Protein AF-C4RCQ4-F1 (afdb_monomer)

Mean predicted aligned error: 6.57 Å

Structure (mmCIF, N/CA/C/O backbone):
data_AF-C4RCQ4-F1
#
_entry.id   AF-C4RCQ4-F1
#
loop_
_atom_site.group_PDB
_atom_site.id
_atom_site.type_symbol
_atom_site.label_atom_id
_atom_site.label_alt_id
_atom_site.label_comp_id
_atom_site.label_asym_id
_atom_site.label_entity_id
_atom_site.label_seq_id
_atom_site.pdbx_PDB_ins_code
_atom_site.Cartn_x
_atom_site.Cartn_y
_atom_site.Cartn_z
_atom_site.occupancy
_atom_site.B_iso_or_equiv
_atom_site.auth_seq_id
_atom_site.auth_comp_id
_atom_site.auth_asym_id
_atom_site.auth_atom_id
_atom_site.pdbx_PDB_model_num
ATOM 1 N N . MET A 1 1 ? -8.577 2.589 -9.072 1.00 41.84 1 MET A N 1
ATOM 2 C CA . MET A 1 1 ? -8.206 3.592 -8.068 1.00 41.84 1 MET A CA 1
ATOM 3 C C . MET A 1 1 ? -7.013 4.312 -8.631 1.00 41.84 1 MET A C 1
ATOM 5 O O . MET A 1 1 ? -5.977 3.687 -8.810 1.00 41.84 1 MET A O 1
ATOM 9 N N . SER A 1 2 ? -7.242 5.539 -9.068 1.00 52.53 2 SER A N 1
ATOM 10 C CA . SER A 1 2 ? -6.209 6.490 -9.459 1.00 52.53 2 SER A CA 1
ATOM 11 C C . SER A 1 2 ? -5.831 7.317 -8.226 1.00 52.53 2 SER A C 1
ATOM 13 O O . SER A 1 2 ? -6.513 7.254 -7.205 1.00 52.53 2 SER A O 1
ATOM 15 N N . VAL A 1 3 ? -4.785 8.132 -8.325 1.00 60.50 3 VAL A N 1
ATOM 16 C CA . VAL A 1 3 ? -4.482 9.191 -7.342 1.00 60.50 3 VAL A CA 1
ATOM 17 C C . VAL A 1 3 ? -5.511 10.340 -7.349 1.00 60.50 3 VAL A C 1
ATOM 19 O O . VAL A 1 3 ? -5.335 11.315 -6.635 1.00 60.50 3 VAL A O 1
ATOM 22 N N . LEU A 1 4 ? -6.584 10.227 -8.145 1.00 72.50 4 LEU A N 1
ATOM 23 C CA . LEU A 1 4 ? -7.614 11.258 -8.349 1.00 72.50 4 LEU A CA 1
ATOM 24 C C . LEU A 1 4 ? -8.858 11.055 -7.467 1.00 72.50 4 LEU A C 1
ATOM 26 O O . LEU A 1 4 ? -9.821 11.806 -7.568 1.00 72.50 4 LEU A O 1
ATOM 30 N N . GLY A 1 5 ? -8.901 9.980 -6.679 1.00 82.56 5 GLY A N 1
ATOM 31 C CA . GLY A 1 5 ? -10.040 9.664 -5.824 1.00 82.56 5 GLY A CA 1
ATOM 32 C C . GLY A 1 5 ? -9.658 8.701 -4.710 1.00 82.56 5 GLY A C 1
ATOM 33 O O . GLY A 1 5 ? -8.770 7.859 -4.884 1.00 82.56 5 GLY A O 1
ATOM 34 N N . HIS A 1 6 ? -10.341 8.831 -3.576 1.00 91.06 6 HIS A N 1
ATOM 35 C CA . HIS A 1 6 ? -10.192 7.914 -2.451 1.00 91.06 6 HIS A CA 1
ATOM 36 C C . HIS A 1 6 ? -10.679 6.508 -2.797 1.00 91.06 6 HIS A C 1
ATOM 38 O O . HIS A 1 6 ? -11.423 6.282 -3.758 1.00 91.06 6 HIS A O 1
ATOM 44 N N . ALA A 1 7 ? -10.237 5.540 -2.005 1.00 91.19 7 ALA A N 1
ATOM 45 C CA . ALA A 1 7 ? -10.692 4.172 -2.140 1.00 91.19 7 ALA A CA 1
ATOM 46 C C . ALA A 1 7 ? -12.145 4.023 -1.669 1.00 91.19 7 ALA A C 1
ATOM 48 O O . ALA A 1 7 ? -12.419 4.162 -0.486 1.00 91.19 7 ALA A O 1
ATOM 49 N N . ASP A 1 8 ? -13.055 3.623 -2.560 1.00 93.62 8 ASP A N 1
ATOM 50 C CA . ASP A 1 8 ? -14.404 3.186 -2.154 1.00 93.62 8 ASP A CA 1
ATOM 51 C C . ASP A 1 8 ? -14.407 1.740 -1.621 1.00 93.62 8 ASP A C 1
ATOM 53 O O . ASP A 1 8 ? -15.296 1.320 -0.878 1.00 93.62 8 ASP A O 1
ATOM 57 N N . VAL A 1 9 ? -13.412 0.944 -2.034 1.00 95.69 9 VAL A N 1
ATOM 58 C CA . VAL A 1 9 ? -13.252 -0.468 -1.665 1.00 95.69 9 VAL A CA 1
ATOM 59 C C . VAL A 1 9 ? -11.778 -0.777 -1.429 1.00 95.69 9 VAL A C 1
ATOM 61 O O . VAL A 1 9 ? -10.934 -0.502 -2.285 1.00 95.69 9 VAL A O 1
ATOM 64 N N . PHE A 1 10 ? -11.472 -1.445 -0.320 1.00 97.06 10 PHE A N 1
ATOM 65 C CA . PHE A 1 10 ? -10.130 -1.926 -0.004 1.00 97.06 10 PHE A CA 1
ATOM 66 C C . PHE A 1 10 ? -10.174 -3.353 0.554 1.00 97.06 10 PHE A C 1
ATOM 68 O O . PHE A 1 10 ? -11.042 -3.689 1.353 1.00 97.06 10 PHE A O 1
ATOM 75 N N . ALA A 1 11 ? -9.269 -4.221 0.084 1.00 94.81 11 ALA A N 1
ATOM 76 C CA . ALA A 1 11 ? -9.217 -5.644 0.450 1.00 94.81 11 ALA A CA 1
ATOM 77 C C . ALA A 1 11 ? -10.579 -6.377 0.358 1.00 94.81 11 ALA A C 1
ATOM 79 O O . ALA A 1 11 ? -10.911 -7.221 1.186 1.00 94.81 11 ALA A O 1
ATOM 80 N N . GLY A 1 12 ? -11.384 -6.031 -0.657 1.00 95.25 12 GLY A N 1
ATOM 81 C CA . GLY A 1 12 ? -12.710 -6.619 -0.885 1.00 95.25 12 GLY A CA 1
ATOM 82 C C . GLY A 1 12 ? -13.821 -6.091 0.029 1.00 95.25 12 GLY A C 1
ATOM 83 O O . GLY A 1 12 ? -14.908 -6.662 0.033 1.00 95.25 12 GLY A O 1
ATOM 84 N N . ARG A 1 13 ? -13.568 -5.020 0.788 1.00 96.75 13 ARG A N 1
ATOM 85 C CA . ARG A 1 13 ? -14.501 -4.440 1.760 1.00 96.75 13 ARG A CA 1
ATOM 86 C C . ARG A 1 13 ? -14.852 -3.004 1.381 1.00 96.75 13 ARG A C 1
ATOM 88 O O . ARG A 1 13 ? -13.955 -2.290 0.926 1.00 96.75 13 ARG A O 1
ATOM 95 N N . PRO A 1 14 ? -16.106 -2.564 1.575 1.00 97.38 14 PRO A N 1
ATOM 96 C CA . PRO A 1 14 ? -16.451 -1.158 1.426 1.00 97.38 14 PRO A CA 1
ATOM 97 C C . PRO A 1 14 ? -15.671 -0.325 2.445 1.00 97.38 14 PRO A C 1
ATOM 99 O O . PRO A 1 14 ? -15.475 -0.743 3.593 1.00 97.38 14 PRO A O 1
ATOM 102 N N . VAL A 1 15 ? -15.211 0.840 2.004 1.00 97.81 15 VAL A N 1
ATOM 103 C CA . VAL A 1 15 ? -14.513 1.794 2.859 1.00 97.81 15 VAL A CA 1
ATOM 104 C C . VAL A 1 15 ? -15.534 2.646 3.611 1.00 97.81 15 VAL A C 1
ATOM 106 O O . VAL A 1 15 ? -16.499 3.132 3.024 1.00 97.81 15 VAL A O 1
ATOM 109 N N . VAL A 1 16 ? -15.343 2.796 4.923 1.00 97.62 16 VAL A N 1
ATOM 110 C CA . VAL A 1 16 ? -16.228 3.570 5.804 1.00 97.62 16 VAL A CA 1
ATOM 111 C C . VAL A 1 16 ? -15.413 4.577 6.597 1.00 97.62 16 VAL A C 1
ATOM 113 O O . VAL A 1 16 ? -14.467 4.212 7.294 1.00 97.62 16 VAL A O 1
ATOM 116 N N . GLU A 1 17 ? -15.812 5.841 6.516 1.00 97.06 17 GLU A N 1
ATOM 117 C CA . GLU A 1 17 ? -15.129 6.941 7.189 1.00 97.06 17 GLU A CA 1
ATOM 118 C C . GLU A 1 17 ? -15.304 6.904 8.707 1.00 97.06 17 GLU A C 1
ATOM 120 O O . GLU A 1 17 ? -16.412 6.771 9.237 1.00 97.06 17 GLU A O 1
ATOM 125 N N . VAL A 1 18 ? -14.195 7.103 9.417 1.00 96.50 18 VAL A N 1
ATOM 126 C CA . VAL A 1 18 ? -14.187 7.374 10.851 1.00 96.50 18 VAL A CA 1
ATOM 127 C C . VAL A 1 18 ? -14.540 8.852 11.054 1.00 96.50 18 VAL A C 1
ATOM 129 O O . VAL A 1 18 ? -13.772 9.729 10.641 1.00 96.50 18 VAL A O 1
ATOM 132 N N . PRO A 1 19 ? -15.667 9.178 11.712 1.00 93.44 19 PRO A N 1
ATOM 133 C CA . PRO A 1 19 ? -16.082 10.557 11.911 1.00 93.44 19 PRO A CA 1
ATOM 134 C C . PRO A 1 19 ? -15.097 11.326 12.803 1.00 93.44 19 PRO A C 1
ATOM 136 O O . PRO A 1 19 ? -14.433 10.775 13.687 1.00 93.44 19 PRO A O 1
ATOM 139 N N . ALA A 1 20 ? -15.012 12.641 12.588 1.00 88.31 20 ALA A N 1
ATOM 140 C CA . ALA A 1 20 ? -14.164 13.525 13.392 1.00 88.31 20 ALA A CA 1
ATOM 141 C C . ALA A 1 20 ? -14.598 13.578 14.870 1.00 88.31 20 ALA A C 1
ATOM 143 O O . ALA A 1 20 ? -13.766 13.780 15.758 1.00 88.31 20 ALA A O 1
ATOM 144 N N . SER A 1 21 ? -15.885 13.363 15.148 1.00 87.12 21 SER A N 1
ATOM 145 C CA . SER A 1 21 ? -16.459 13.275 16.490 1.00 87.12 21 SER A CA 1
ATOM 146 C C . SER A 1 21 ? -17.726 12.413 16.485 1.00 87.12 21 SER A C 1
ATOM 148 O O . SER A 1 21 ? -18.338 12.196 15.441 1.00 87.12 21 SER A O 1
ATOM 150 N N . GLY A 1 22 ? -18.126 11.928 17.662 1.00 88.75 22 GLY A N 1
ATOM 151 C CA . GLY A 1 22 ? -19.316 11.087 17.817 1.00 88.75 22 GLY A CA 1
ATOM 152 C C . GLY A 1 22 ? -19.051 9.585 17.642 1.00 88.75 22 GLY A C 1
ATOM 153 O O . GLY A 1 22 ? -17.894 9.167 17.543 1.00 88.75 22 GLY A O 1
ATOM 154 N N . PRO A 1 23 ? -20.114 8.761 17.686 1.00 90.31 23 PRO A N 1
ATOM 155 C CA . PRO A 1 23 ? -20.002 7.314 17.548 1.00 90.31 23 PRO A CA 1
ATOM 156 C C . PRO A 1 23 ? -19.643 6.918 16.114 1.00 90.31 23 PRO A C 1
ATOM 158 O O . PRO A 1 23 ? -19.949 7.637 15.162 1.00 90.31 23 PRO A O 1
ATOM 161 N N . LEU A 1 24 ? -19.039 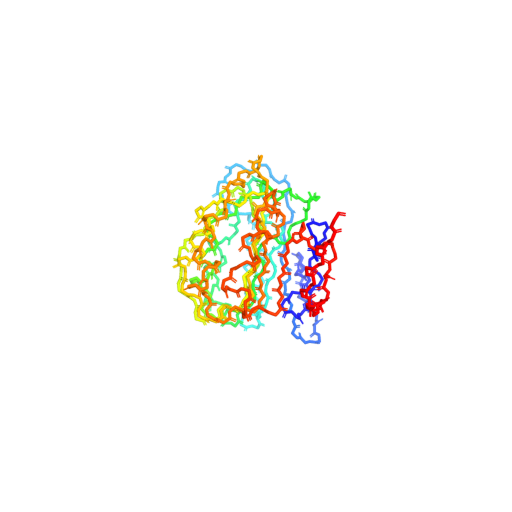5.740 15.959 1.00 92.50 24 LEU A N 1
ATOM 162 C CA . LEU A 1 24 ? -18.807 5.170 14.638 1.00 92.50 24 LEU A CA 1
ATOM 163 C C . LEU A 1 24 ? -20.133 4.833 13.936 1.00 92.50 24 LEU A C 1
ATOM 165 O O . LEU A 1 24 ? -21.097 4.443 14.605 1.00 92.50 24 LEU A O 1
ATOM 169 N N . PRO A 1 25 ? -20.183 4.941 12.596 1.00 93.19 25 PRO A N 1
ATOM 170 C CA . PRO A 1 25 ? -21.299 4.447 11.804 1.00 93.19 25 PRO A CA 1
ATOM 171 C C . PRO A 1 25 ? -21.610 2.980 12.112 1.00 93.19 25 PRO A C 1
ATOM 173 O O . PRO A 1 25 ? -20.709 2.161 12.292 1.00 93.19 25 PRO A O 1
ATOM 176 N N . THR A 1 26 ? -22.896 2.633 12.143 1.00 91.50 26 THR A N 1
ATOM 177 C CA . THR A 1 26 ? -23.313 1.225 12.154 1.00 91.50 26 THR A CA 1
ATOM 178 C C . THR A 1 26 ? -23.062 0.629 10.773 1.00 91.50 26 THR A C 1
ATOM 180 O O . THR A 1 26 ? -23.404 1.252 9.769 1.00 91.50 26 THR A O 1
ATOM 183 N N . VAL A 1 27 ? -22.456 -0.557 10.724 1.00 93.50 27 VAL A N 1
ATOM 184 C CA . VAL A 1 27 ? -22.079 -1.233 9.478 1.00 93.50 27 VAL A CA 1
ATOM 185 C C . VAL A 1 27 ? -22.646 -2.650 9.443 1.00 93.50 27 VAL A C 1
ATOM 187 O O . VAL A 1 27 ? -22.545 -3.391 10.419 1.00 93.50 27 VAL A O 1
ATOM 190 N N . ASP A 1 28 ? -23.213 -3.035 8.302 1.00 86.88 28 ASP A N 1
ATOM 191 C CA . ASP A 1 28 ? -23.794 -4.362 8.077 1.00 86.88 28 ASP A CA 1
ATOM 192 C C . ASP A 1 28 ? -22.758 -5.298 7.429 1.00 86.88 28 ASP A C 1
ATOM 194 O O . ASP A 1 28 ? -22.908 -5.737 6.289 1.00 86.88 28 ASP A O 1
ATOM 198 N N . GLY A 1 29 ? -21.659 -5.573 8.140 1.00 92.31 29 GLY A N 1
ATOM 199 C CA . GLY A 1 29 ? -20.639 -6.537 7.710 1.00 92.31 29 GLY A CA 1
ATOM 200 C C . GLY A 1 29 ? -19.192 -6.039 7.791 1.00 92.31 29 GLY A C 1
ATOM 201 O O . GLY A 1 29 ? -18.916 -5.012 8.413 1.00 92.31 29 GLY A O 1
ATOM 202 N N . PRO A 1 30 ? -18.242 -6.788 7.196 1.00 95.00 30 PRO A N 1
ATOM 203 C CA . PRO A 1 30 ? -16.831 -6.432 7.220 1.00 95.00 30 PRO A CA 1
ATOM 204 C C . PRO A 1 30 ? -16.571 -5.175 6.385 1.00 95.00 30 PRO A C 1
ATOM 206 O O . PRO A 1 30 ? -16.846 -5.143 5.187 1.00 95.00 30 PRO A O 1
ATOM 209 N N . VAL A 1 31 ? -15.972 -4.168 7.015 1.00 97.75 31 VAL A N 1
ATOM 210 C CA . VAL A 1 31 ? -15.607 -2.893 6.382 1.00 97.75 31 VAL A CA 1
ATOM 211 C C . VAL A 1 31 ? -14.105 -2.649 6.462 1.00 97.75 31 VAL A C 1
ATOM 213 O O . VAL A 1 31 ? -13.401 -3.293 7.245 1.00 97.75 31 VAL A O 1
ATOM 216 N N . ALA A 1 32 ? -13.619 -1.726 5.637 1.00 98.25 32 ALA A N 1
ATOM 217 C CA . ALA A 1 32 ? -12.316 -1.104 5.806 1.00 98.25 32 ALA A CA 1
ATOM 218 C C . ALA A 1 32 ? -12.521 0.291 6.405 1.00 98.25 32 ALA A C 1
ATOM 220 O O . ALA A 1 32 ? -13.116 1.161 5.775 1.00 98.25 32 ALA A O 1
ATOM 221 N N . TRP A 1 33 ? -12.060 0.502 7.634 1.00 98.25 33 TRP A N 1
ATOM 222 C CA . TRP A 1 33 ? -12.197 1.801 8.289 1.00 98.25 33 TRP A CA 1
ATOM 223 C C . TRP A 1 33 ? -11.203 2.783 7.684 1.00 98.25 33 TRP A C 1
ATOM 225 O O . TRP A 1 33 ? -10.006 2.505 7.699 1.00 98.25 33 TRP A O 1
ATOM 235 N N . ARG A 1 34 ? -11.672 3.917 7.160 1.00 97.94 34 ARG A N 1
ATOM 236 C CA . ARG A 1 34 ? -10.807 5.008 6.711 1.00 97.94 34 ARG A CA 1
ATOM 237 C C . ARG A 1 34 ? -10.688 6.063 7.792 1.00 97.94 34 ARG A C 1
ATOM 239 O O . ARG A 1 34 ? -11.685 6.561 8.305 1.00 97.94 34 ARG A O 1
ATOM 246 N N . ILE A 1 35 ? -9.453 6.382 8.150 1.00 97.19 35 ILE A N 1
ATOM 247 C CA . ILE A 1 35 ? -9.133 7.458 9.072 1.00 97.19 35 ILE A CA 1
ATOM 248 C C . ILE A 1 35 ? -8.247 8.486 8.390 1.00 97.19 35 ILE A C 1
ATOM 250 O O . ILE A 1 35 ? -7.179 8.178 7.870 1.00 97.19 35 ILE A O 1
ATOM 254 N N . ASP A 1 36 ? -8.693 9.727 8.444 1.00 95.19 36 ASP A N 1
ATOM 255 C CA . ASP A 1 36 ? -7.981 10.892 7.959 1.00 95.19 36 ASP A CA 1
ATOM 256 C C . ASP A 1 36 ? -8.091 12.054 8.950 1.00 95.19 36 ASP A C 1
ATOM 258 O O . ASP A 1 36 ? -8.956 12.102 9.828 1.00 95.19 36 ASP A O 1
ATOM 262 N N . TYR A 1 37 ? -7.192 13.008 8.814 1.00 93.75 37 TYR A N 1
ATOM 263 C CA . TYR A 1 37 ? -7.239 14.288 9.488 1.00 93.75 37 TYR A CA 1
ATOM 264 C C . TYR A 1 37 ? -6.546 15.310 8.582 1.00 93.75 37 TYR A C 1
ATOM 266 O O . TYR A 1 37 ? -5.348 15.546 8.740 1.00 93.75 37 TYR A O 1
ATOM 274 N N . PRO A 1 38 ? -7.238 15.860 7.572 1.00 88.06 38 PRO A N 1
ATOM 275 C CA . PRO A 1 38 ? -6.665 16.904 6.736 1.00 88.06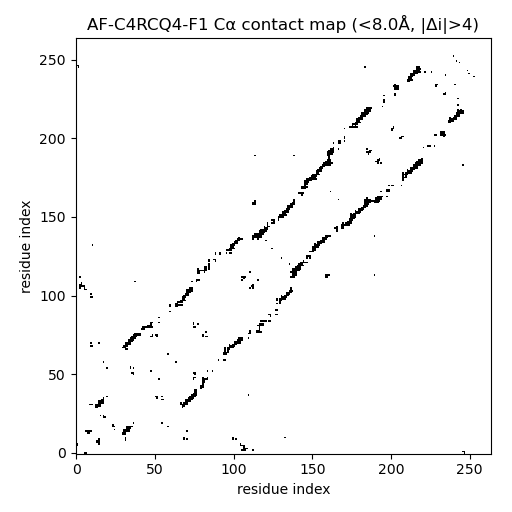 38 PRO A CA 1
ATOM 276 C C . PRO A 1 38 ? -6.481 18.173 7.575 1.00 88.06 38 PRO A C 1
ATOM 278 O O . PRO A 1 38 ? -7.429 18.683 8.170 1.00 88.06 38 PRO A O 1
ATOM 281 N N . ASP A 1 39 ? -5.250 18.673 7.633 1.00 83.69 39 ASP A N 1
ATOM 282 C CA . ASP A 1 39 ? -4.903 19.904 8.341 1.00 83.69 39 ASP A CA 1
ATOM 283 C C . ASP A 1 39 ? -3.799 20.629 7.574 1.00 83.69 39 ASP A C 1
ATOM 285 O O . ASP A 1 39 ? -2.778 20.028 7.233 1.00 83.69 39 ASP A O 1
ATOM 289 N N . TRP A 1 40 ? -4.011 21.915 7.299 1.00 70.50 40 TRP A N 1
ATOM 290 C CA . TRP A 1 40 ? -3.044 22.780 6.623 1.00 70.50 40 TRP A CA 1
ATOM 291 C C . TRP A 1 40 ? -2.224 23.561 7.650 1.00 70.50 40 TRP A C 1
ATOM 293 O O . TRP A 1 40 ? -2.060 24.781 7.568 1.00 70.50 40 TRP A O 1
ATOM 303 N N . ASP A 1 41 ? -1.731 22.858 8.663 1.00 67.38 41 ASP A N 1
ATOM 304 C CA . ASP A 1 41 ? -0.713 23.421 9.526 1.00 67.38 41 ASP A CA 1
ATOM 305 C C . ASP A 1 41 ? 0.634 23.424 8.783 1.00 67.38 41 ASP A C 1
ATOM 307 O O . ASP A 1 41 ? 0.977 22.510 8.030 1.00 67.38 41 ASP A O 1
ATOM 311 N N . ASN A 1 42 ? 1.394 24.502 8.949 1.00 65.56 42 ASN A N 1
ATOM 312 C CA . ASN A 1 42 ? 2.743 24.640 8.410 1.00 65.56 42 ASN A CA 1
ATOM 313 C C . ASN A 1 42 ? 3.794 24.259 9.460 1.00 65.56 42 ASN A C 1
ATOM 315 O O . ASN A 1 42 ? 4.873 24.860 9.501 1.00 65.56 42 ASN A O 1
ATOM 319 N N . ARG A 1 43 ? 3.471 23.315 10.358 1.00 66.06 43 ARG A N 1
ATOM 320 C CA . ARG A 1 43 ? 4.398 22.931 11.419 1.00 66.06 43 ARG A CA 1
ATOM 321 C C . ARG A 1 43 ? 5.628 22.280 10.799 1.00 66.06 43 ARG A C 1
ATOM 323 O O . ARG A 1 43 ? 5.543 21.435 9.916 1.00 66.06 43 ARG A O 1
ATOM 330 N N . THR A 1 44 ? 6.790 22.691 11.290 1.00 60.03 44 THR A N 1
ATOM 331 C CA . THR A 1 44 ? 8.097 22.158 10.882 1.00 60.03 44 THR A CA 1
ATOM 332 C C . THR A 1 44 ? 8.633 21.131 11.877 1.00 60.03 44 THR A C 1
ATOM 334 O O . THR A 1 44 ? 9.791 20.731 11.788 1.00 60.03 44 THR A O 1
ATOM 337 N N . GLU A 1 45 ? 7.829 20.743 12.869 1.00 69.69 45 GLU A N 1
ATOM 338 C CA . GLU A 1 45 ? 8.173 19.669 13.795 1.00 69.69 45 GLU A CA 1
ATOM 339 C C . GLU A 1 45 ? 8.166 18.340 13.035 1.00 69.69 45 GLU A C 1
ATOM 341 O O . GLU A 1 45 ? 7.191 18.004 12.367 1.00 69.69 45 GLU A O 1
ATOM 346 N N . GLU A 1 46 ? 9.237 17.553 13.149 1.00 70.19 46 GLU A N 1
ATOM 347 C CA . GLU A 1 46 ? 9.281 16.187 12.613 1.00 70.19 46 GLU A CA 1
ATOM 348 C C . GLU A 1 46 ? 8.476 15.227 13.504 1.00 70.19 46 GLU A C 1
ATOM 350 O O . GLU A 1 46 ? 8.998 14.258 14.052 1.00 70.19 46 GLU A O 1
ATOM 355 N N . ALA A 1 47 ? 7.193 15.530 13.692 1.00 74.94 47 ALA A N 1
ATOM 356 C CA . ALA A 1 47 ? 6.280 14.791 14.546 1.00 74.94 47 ALA A CA 1
ATOM 357 C C . ALA A 1 47 ? 4.960 14.503 13.813 1.00 74.94 47 ALA A C 1
ATOM 359 O O . ALA A 1 47 ? 4.503 15.333 13.027 1.00 74.94 47 ALA A O 1
ATOM 360 N N . PRO A 1 48 ? 4.309 13.355 14.080 1.00 75.50 48 PRO A N 1
ATOM 361 C CA . PRO A 1 48 ? 2.977 13.075 13.548 1.00 75.50 48 PRO A CA 1
ATOM 362 C C . PRO A 1 48 ? 1.961 14.154 13.949 1.00 75.50 48 PRO A C 1
ATOM 364 O O . PRO A 1 48 ? 2.041 14.697 15.056 1.00 75.50 48 PRO A O 1
ATOM 367 N N . SER A 1 49 ? 0.973 14.415 13.088 1.00 86.00 49 SER A N 1
ATOM 368 C CA . SER A 1 49 ? -0.124 15.347 13.382 1.00 86.00 49 SER A CA 1
ATOM 369 C C . SER A 1 49 ? -0.840 14.986 14.699 1.00 86.00 49 SER A C 1
ATOM 371 O O . SER A 1 49 ? -1.308 13.854 14.830 1.00 86.00 49 SER A O 1
ATOM 373 N N . PRO A 1 50 ? -0.962 15.910 15.679 1.00 88.38 50 PRO A N 1
ATOM 374 C CA . PRO A 1 50 ? -1.693 15.686 16.922 1.00 88.38 50 PRO A CA 1
ATOM 375 C C . PRO A 1 50 ? -3.169 15.395 16.675 1.00 88.38 50 PRO A C 1
ATOM 377 O O . PRO A 1 50 ? -3.727 14.507 17.305 1.00 88.38 50 PRO A O 1
ATOM 380 N N . GLY A 1 51 ? -3.786 16.081 15.708 1.00 90.31 51 GLY A N 1
ATOM 381 C CA . GLY A 1 51 ? -5.185 15.844 15.356 1.00 90.31 51 GLY A CA 1
ATOM 382 C C . GLY A 1 51 ? -5.407 14.445 14.785 1.00 90.31 51 GLY A C 1
ATOM 383 O O . GLY A 1 51 ? -6.329 13.741 15.204 1.00 90.31 51 GLY A O 1
ATOM 384 N N . PHE A 1 52 ? -4.510 13.997 13.896 1.00 93.50 52 PHE A N 1
ATOM 385 C CA . PHE A 1 52 ? -4.515 12.608 13.438 1.00 93.50 52 PHE A CA 1
ATOM 386 C C . PHE A 1 52 ? -4.296 11.647 14.609 1.00 93.50 52 PHE A C 1
ATOM 388 O O . PHE A 1 52 ? -5.029 10.665 14.743 1.00 93.50 52 PHE A O 1
ATOM 395 N N . ARG A 1 53 ? -3.319 11.951 15.475 1.00 93.00 53 ARG A N 1
ATOM 396 C CA . ARG A 1 53 ? -2.957 11.108 16.613 1.00 93.00 53 ARG A CA 1
ATOM 397 C C . ARG A 1 53 ? -4.153 10.863 17.524 1.00 93.00 53 ARG A C 1
ATOM 399 O O . ARG A 1 53 ? -4.499 9.708 17.751 1.00 93.00 53 ARG A O 1
ATOM 406 N N . ASP A 1 54 ? -4.804 11.930 17.966 1.00 93.75 54 ASP A N 1
ATOM 407 C CA . ASP A 1 54 ? -5.933 11.869 18.892 1.00 93.75 54 ASP A CA 1
ATOM 408 C C . ASP A 1 54 ? -7.138 11.149 18.268 1.00 93.75 54 ASP A C 1
ATOM 410 O O . ASP A 1 54 ? -7.806 10.344 18.925 1.00 93.75 54 ASP A O 1
ATOM 414 N N . LYS A 1 55 ? -7.414 11.395 16.976 1.00 95.38 55 LYS A N 1
ATOM 415 C CA . LYS A 1 55 ? -8.490 10.703 16.248 1.00 95.38 55 LYS A CA 1
ATOM 416 C C . LYS A 1 55 ? -8.205 9.202 16.146 1.00 95.38 55 LYS A C 1
ATOM 418 O O . LYS A 1 55 ? -9.123 8.405 16.350 1.00 95.38 55 LYS A O 1
ATOM 423 N N . PHE A 1 56 ? -6.961 8.822 15.851 1.00 96.44 56 PHE A N 1
ATOM 424 C CA . PHE A 1 56 ? -6.547 7.427 15.721 1.00 96.44 56 PHE A CA 1
ATOM 425 C C . PHE A 1 56 ? -6.584 6.692 17.055 1.00 96.44 56 PHE A C 1
ATOM 427 O O . PHE A 1 56 ? -7.178 5.618 17.130 1.00 96.44 56 PHE A O 1
ATOM 434 N N . ASP A 1 57 ? -6.045 7.284 18.118 1.00 95.44 57 ASP A N 1
ATOM 435 C CA . ASP A 1 57 ? -6.035 6.652 19.437 1.00 95.44 57 ASP A CA 1
ATOM 436 C C . ASP A 1 57 ? -7.466 6.414 19.933 1.00 95.44 57 ASP A C 1
ATOM 438 O O . ASP A 1 57 ? -7.803 5.301 20.332 1.00 95.44 57 ASP A O 1
ATOM 442 N N . ARG A 1 58 ? -8.363 7.394 19.769 1.00 95.25 58 ARG A N 1
ATOM 443 C CA . ARG A 1 58 ? -9.788 7.227 20.094 1.00 95.25 58 ARG A CA 1
ATOM 444 C C . ARG A 1 58 ? -10.460 6.120 19.275 1.00 95.25 58 ARG A C 1
ATOM 446 O O . ARG A 1 58 ? -11.310 5.399 19.795 1.00 95.25 58 ARG A O 1
ATOM 453 N N . PHE A 1 59 ? -10.122 5.996 17.993 1.00 96.56 59 PHE A N 1
ATOM 454 C CA . PHE A 1 59 ? -10.653 4.938 17.131 1.00 96.56 59 PHE A CA 1
ATOM 455 C C . PHE A 1 59 ? -10.190 3.548 17.593 1.00 96.56 59 PHE A C 1
ATOM 457 O O . PHE A 1 59 ? -11.015 2.640 17.748 1.00 96.56 59 PHE A O 1
ATOM 464 N N . VAL A 1 60 ? -8.893 3.396 17.873 1.00 96.56 60 VAL A N 1
ATOM 465 C CA . VAL A 1 60 ? -8.309 2.146 18.375 1.00 96.56 60 VAL A CA 1
ATOM 466 C C . VAL A 1 60 ? -8.869 1.798 19.757 1.00 96.56 60 VAL A C 1
ATOM 468 O O . VAL A 1 60 ? -9.207 0.639 19.992 1.00 96.56 60 VAL A O 1
ATOM 471 N N . ASP A 1 61 ? -9.042 2.781 20.647 1.00 94.62 61 ASP A N 1
ATOM 472 C CA . ASP A 1 61 ? -9.691 2.618 21.956 1.00 94.62 61 ASP A CA 1
ATOM 473 C C . ASP A 1 6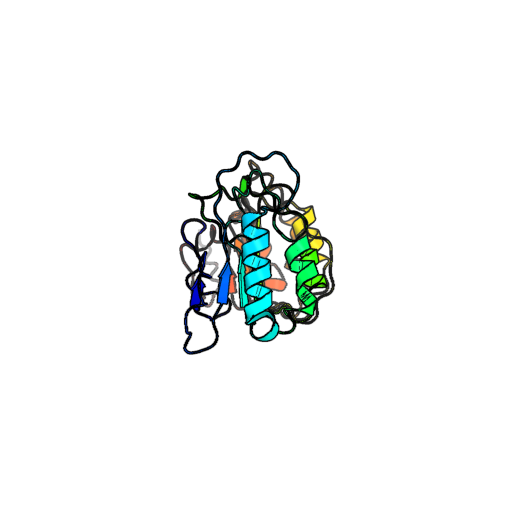1 ? -11.112 2.062 21.836 1.00 94.62 61 ASP A C 1
ATOM 475 O O . ASP A 1 61 ? -11.504 1.199 22.620 1.00 94.62 61 ASP A O 1
ATOM 479 N N . ALA A 1 62 ? -11.874 2.536 20.851 1.00 92.38 62 ALA A N 1
ATOM 480 C CA . ALA A 1 62 ? -13.265 2.150 20.678 1.00 92.38 62 ALA A CA 1
ATOM 481 C C . ALA A 1 62 ? -13.451 0.784 19.999 1.00 92.38 62 ALA A C 1
ATOM 483 O O . ALA A 1 62 ? -14.456 0.121 20.252 1.00 92.38 62 ALA A O 1
ATOM 484 N N . THR A 1 63 ? -12.538 0.374 19.108 1.00 91.12 63 THR A N 1
ATOM 485 C CA . THR A 1 63 ? -12.805 -0.748 18.183 1.00 91.12 63 THR A CA 1
ATOM 486 C C . THR A 1 63 ? -11.680 -1.736 17.959 1.00 91.12 63 THR A C 1
ATOM 488 O O . THR A 1 63 ? -11.924 -2.729 17.275 1.00 91.12 63 THR A O 1
ATOM 491 N N . GLY A 1 64 ? -10.484 -1.506 18.503 1.00 86.75 64 GLY A N 1
ATOM 492 C CA . GLY A 1 64 ? -9.242 -2.115 18.021 1.00 86.75 64 GLY A CA 1
ATOM 493 C C . GLY A 1 64 ? -9.310 -3.615 17.687 1.00 86.75 64 GLY A C 1
ATOM 494 O O . GLY A 1 64 ? -8.932 -4.023 16.591 1.00 86.75 64 GLY A O 1
ATOM 495 N N . GLU A 1 65 ? -9.883 -4.443 18.562 1.00 92.38 65 GLU A N 1
ATOM 496 C CA . GLU A 1 65 ? -9.978 -5.897 18.342 1.00 92.38 65 GLU A CA 1
ATOM 497 C C . GLU A 1 65 ? -10.872 -6.307 17.157 1.00 92.38 65 GLU A C 1
ATOM 499 O O . GLU A 1 65 ? -10.665 -7.369 16.573 1.00 92.38 65 GLU A O 1
ATOM 504 N N . SER A 1 66 ? -11.846 -5.478 16.781 1.00 93.88 66 SER A N 1
ATOM 505 C CA . SER A 1 66 ? -12.764 -5.718 15.655 1.00 93.88 66 SER A CA 1
ATOM 506 C C . SER A 1 66 ? -12.232 -5.224 14.306 1.00 93.88 66 SER A C 1
ATOM 508 O O . SER A 1 66 ? -12.822 -5.511 13.264 1.00 93.88 66 SER A O 1
ATOM 510 N N . VAL A 1 67 ? -11.129 -4.469 14.303 1.00 97.25 67 VAL A N 1
ATOM 511 C CA . VAL A 1 67 ? -10.582 -3.873 13.082 1.00 97.25 67 VAL A CA 1
ATOM 512 C C . VAL A 1 67 ? -9.778 -4.915 12.313 1.00 97.25 67 VAL A C 1
ATOM 514 O O . VAL A 1 67 ? -8.711 -5.353 12.738 1.00 97.25 67 VAL A O 1
ATOM 517 N N . GLU A 1 68 ? -10.282 -5.272 11.136 1.00 98.06 68 GLU A N 1
ATOM 518 C CA . GLU A 1 68 ? -9.622 -6.209 10.223 1.00 98.06 68 GLU A CA 1
ATOM 519 C C . GLU A 1 68 ? -8.979 -5.517 9.013 1.00 98.06 68 GLU A C 1
ATOM 521 O O . GLU A 1 68 ? -8.011 -6.036 8.453 1.00 98.06 68 GLU A O 1
ATOM 526 N N . ALA A 1 69 ? -9.483 -4.345 8.617 1.00 98.56 69 ALA A N 1
ATOM 527 C CA . ALA A 1 69 ? -8.955 -3.554 7.513 1.00 98.56 69 ALA A CA 1
ATOM 528 C C . ALA A 1 69 ? -8.956 -2.059 7.855 1.00 98.56 69 ALA A C 1
ATOM 530 O O . ALA A 1 69 ? -9.960 -1.528 8.336 1.00 98.56 69 ALA A O 1
ATOM 531 N N . LEU A 1 70 ? -7.834 -1.393 7.584 1.00 98.62 70 LEU A N 1
ATOM 532 C CA . LEU A 1 70 ? -7.605 0.018 7.883 1.00 98.62 70 LEU A CA 1
ATOM 533 C C . LEU A 1 70 ? -7.078 0.743 6.640 1.00 98.62 70 LEU A C 1
ATOM 535 O O . LEU A 1 70 ? -6.155 0.273 5.977 1.00 98.62 70 LEU A O 1
ATOM 539 N N . VAL A 1 71 ? -7.649 1.906 6.356 1.00 98.69 71 VAL A N 1
ATOM 540 C CA . VAL A 1 71 ? -7.189 2.860 5.349 1.00 98.69 71 VAL A CA 1
ATOM 541 C C . VAL A 1 71 ? -6.794 4.141 6.075 1.00 98.69 71 VAL A C 1
ATOM 543 O O . VAL A 1 71 ? -7.560 4.685 6.862 1.00 98.69 71 VAL A O 1
ATOM 546 N N . VAL A 1 72 ? -5.586 4.622 5.833 1.00 98.31 72 VAL A N 1
ATOM 547 C CA . VAL A 1 72 ? -5.057 5.858 6.401 1.00 98.31 72 VAL A CA 1
ATOM 548 C C . VAL A 1 72 ? -5.012 6.891 5.283 1.00 98.31 72 VAL A C 1
ATOM 550 O O . VAL A 1 72 ? -4.213 6.757 4.355 1.00 98.31 72 VAL A O 1
ATOM 553 N N . GLY A 1 73 ? -5.898 7.883 5.366 1.00 96.62 73 GLY A N 1
ATOM 554 C CA . GLY A 1 73 ? -5.931 9.053 4.489 1.00 96.62 73 GLY A CA 1
ATOM 555 C C . GLY A 1 73 ? -4.938 10.122 4.947 1.00 96.62 73 GLY A C 1
ATOM 556 O O . GLY A 1 73 ? -3.868 9.798 5.460 1.00 96.62 73 GLY A O 1
ATOM 557 N N . ALA A 1 74 ? -5.285 11.400 4.780 1.00 94.31 74 ALA A N 1
ATOM 558 C CA . ALA A 1 74 ? -4.420 12.513 5.174 1.00 94.31 74 ALA A CA 1
ATOM 559 C C . ALA A 1 74 ? -4.059 12.479 6.675 1.00 94.31 74 ALA A C 1
ATOM 561 O O . ALA A 1 74 ? -4.915 12.229 7.520 1.00 94.31 74 ALA A O 1
ATOM 562 N N . TRP A 1 75 ? -2.803 12.769 7.023 1.00 93.06 75 TRP A N 1
ATOM 563 C CA . TRP A 1 75 ? -2.299 12.865 8.409 1.00 93.06 75 TRP A CA 1
ATOM 564 C C . TRP A 1 75 ? -1.806 14.286 8.718 1.00 93.06 75 TRP A C 1
ATOM 566 O O . TRP A 1 75 ? -0.695 14.505 9.201 1.00 93.06 75 TRP A O 1
ATOM 576 N N . GLY A 1 76 ? -2.640 15.270 8.403 1.00 91.19 76 GLY A N 1
ATOM 577 C CA . GLY A 1 76 ? -2.239 16.646 8.136 1.00 91.19 76 GLY A CA 1
ATOM 578 C C . GLY A 1 76 ? -1.795 16.803 6.682 1.00 91.19 76 GLY A C 1
ATOM 579 O O . GLY A 1 76 ? -2.044 15.934 5.841 1.00 91.19 76 GLY A O 1
ATOM 580 N N . TYR A 1 77 ? -1.104 17.897 6.379 1.00 90.88 77 TYR A N 1
ATOM 581 C CA . TYR A 1 77 ? -0.473 18.063 5.078 1.00 90.88 77 TYR A CA 1
ATOM 582 C C . TYR A 1 77 ? 0.779 17.179 4.998 1.00 90.88 77 TYR A C 1
ATOM 584 O O . TYR A 1 77 ? 1.794 17.450 5.650 1.00 90.88 77 TYR A O 1
ATOM 592 N N . ALA A 1 78 ? 0.692 16.093 4.223 1.00 91.38 78 ALA A N 1
ATOM 593 C CA . ALA A 1 78 ? 1.696 15.026 4.162 1.00 91.38 78 ALA A CA 1
ATOM 594 C C . ALA A 1 78 ? 3.063 15.470 3.611 1.00 91.38 78 ALA A C 1
ATOM 596 O O . ALA A 1 78 ? 4.050 14.754 3.779 1.00 91.38 78 ALA A O 1
ATOM 597 N N . ALA A 1 79 ? 3.138 16.652 2.992 1.00 90.00 79 ALA A N 1
ATOM 598 C CA . ALA A 1 79 ? 4.404 17.266 2.602 1.00 90.00 79 ALA A CA 1
ATOM 599 C C . ALA A 1 79 ? 5.195 17.812 3.799 1.00 90.00 79 ALA A C 1
ATOM 601 O O . ALA A 1 79 ? 6.419 17.891 3.752 1.00 90.00 79 ALA A O 1
ATOM 602 N N . PHE A 1 80 ? 4.520 18.181 4.890 1.00 87.94 80 PHE A N 1
ATOM 603 C CA . PHE A 1 80 ? 5.169 18.733 6.083 1.00 87.94 80 PHE A CA 1
ATOM 604 C C . PHE A 1 80 ? 5.186 17.740 7.239 1.00 87.94 80 PHE A C 1
ATOM 606 O O . PHE A 1 80 ? 6.186 17.662 7.952 1.00 87.94 80 PHE A O 1
ATOM 613 N N . ASN A 1 81 ? 4.146 16.918 7.370 1.00 88.12 81 ASN A N 1
ATOM 614 C CA . ASN A 1 81 ? 4.009 15.962 8.461 1.00 88.12 81 ASN A CA 1
ATOM 615 C C . ASN A 1 81 ? 4.480 14.557 8.030 1.00 88.12 81 ASN A C 1
ATOM 617 O O . ASN A 1 81 ? 4.018 14.054 6.999 1.00 88.12 81 ASN A O 1
ATOM 621 N N . PRO A 1 82 ? 5.357 13.886 8.803 1.00 90.94 82 PRO A N 1
ATOM 622 C CA . PRO A 1 82 ? 5.739 12.506 8.525 1.00 90.94 82 PRO A CA 1
ATOM 623 C C . PRO A 1 82 ? 4.546 11.559 8.707 1.00 90.94 82 PRO A C 1
ATOM 625 O O . PRO A 1 82 ? 3.701 11.772 9.582 1.00 90.94 82 PRO A O 1
ATOM 628 N N . ALA A 1 83 ? 4.499 10.485 7.917 1.00 94.75 83 ALA A N 1
ATOM 629 C CA . ALA A 1 83 ? 3.460 9.472 8.059 1.00 94.75 83 ALA A CA 1
ATOM 630 C C . ALA A 1 83 ? 3.459 8.837 9.466 1.00 94.75 83 ALA A C 1
ATOM 632 O O . ALA A 1 83 ? 4.519 8.643 10.072 1.00 94.75 83 ALA A O 1
ATOM 633 N N . PRO A 1 84 ? 2.283 8.440 9.985 1.00 95.81 84 PRO A N 1
ATOM 634 C CA . PRO A 1 84 ? 2.107 7.965 11.358 1.00 95.81 84 PRO A CA 1
ATOM 635 C C . PRO A 1 84 ? 2.591 6.514 11.576 1.00 95.81 84 PRO A C 1
ATOM 637 O O . PRO A 1 84 ? 1.972 5.758 12.319 1.00 95.81 84 PRO A O 1
ATOM 640 N N . ILE A 1 85 ? 3.700 6.095 10.952 1.00 97.12 85 ILE A N 1
ATOM 641 C CA . ILE A 1 85 ? 4.212 4.712 11.017 1.00 97.12 85 ILE A CA 1
ATOM 642 C C . ILE A 1 85 ? 4.499 4.288 12.460 1.00 97.12 85 ILE A C 1
ATOM 644 O O . ILE A 1 85 ? 4.108 3.196 12.861 1.00 97.12 85 ILE A O 1
ATOM 648 N N . ASP A 1 86 ? 5.140 5.145 13.261 1.00 96.12 86 ASP A N 1
ATOM 649 C CA . ASP A 1 86 ? 5.426 4.840 14.671 1.00 96.12 86 ASP A CA 1
ATOM 650 C C . ASP A 1 86 ? 4.152 4.612 15.483 1.00 96.12 86 ASP A C 1
ATOM 652 O O . ASP A 1 86 ? 4.077 3.667 16.269 1.00 96.12 86 ASP A O 1
ATOM 656 N N . GLN A 1 87 ? 3.137 5.447 15.258 1.00 96.25 87 GLN A N 1
ATOM 657 C CA . GLN A 1 87 ? 1.853 5.332 15.937 1.00 96.25 87 GLN A CA 1
ATOM 658 C C . GLN A 1 87 ? 1.114 4.055 15.517 1.00 96.25 87 GLN A C 1
ATOM 660 O O . GLN A 1 87 ? 0.617 3.322 16.371 1.00 96.25 87 GLN A O 1
ATOM 665 N N . LEU A 1 88 ? 1.104 3.745 14.216 1.00 98.06 88 LEU A N 1
ATOM 666 C CA . LEU A 1 88 ? 0.531 2.506 13.692 1.00 98.06 88 LEU A CA 1
ATOM 667 C C . LEU A 1 88 ? 1.234 1.283 14.290 1.00 98.06 88 LEU A C 1
ATOM 669 O O . LEU A 1 88 ? 0.564 0.363 14.744 1.00 98.06 88 LEU A O 1
ATOM 673 N N . CYS A 1 89 ? 2.565 1.266 14.351 1.00 98.31 89 CYS A N 1
ATOM 674 C CA . CYS A 1 89 ? 3.314 0.166 14.959 1.00 98.31 89 CYS A CA 1
ATOM 675 C C . CYS A 1 89 ? 3.025 0.028 16.463 1.00 98.31 89 CYS A C 1
ATOM 677 O O . CYS A 1 89 ? 2.851 -1.087 16.953 1.00 98.31 89 CYS A O 1
ATOM 679 N N . ALA A 1 90 ? 2.932 1.141 17.197 1.00 97.81 90 ALA A N 1
ATOM 680 C CA . ALA A 1 90 ? 2.624 1.134 18.629 1.00 97.81 90 ALA A CA 1
ATOM 681 C C . ALA A 1 90 ? 1.212 0.602 18.936 1.00 97.81 90 ALA A C 1
ATOM 683 O O . ALA A 1 90 ? 0.994 -0.001 19.986 1.00 97.81 90 ALA A O 1
ATOM 684 N N . ALA A 1 91 ? 0.264 0.778 18.013 1.00 97.62 91 ALA A N 1
ATOM 685 C CA . ALA A 1 91 ? -1.098 0.271 18.147 1.00 97.62 91 ALA A CA 1
ATOM 686 C C . ALA A 1 91 ? -1.259 -1.213 17.783 1.00 97.62 91 ALA A C 1
ATOM 688 O O . ALA A 1 91 ? -2.314 -1.782 18.061 1.00 97.62 91 ALA A O 1
ATOM 689 N N . ALA A 1 92 ? -0.238 -1.869 17.223 1.00 98.12 92 ALA A N 1
ATOM 690 C CA . ALA A 1 92 ? -0.338 -3.258 16.771 1.00 98.12 92 ALA A CA 1
ATOM 691 C C . ALA A 1 92 ? -0.865 -4.253 17.833 1.00 98.12 92 ALA A C 1
ATOM 693 O O . ALA A 1 92 ? -1.736 -5.055 17.490 1.00 98.12 92 ALA A O 1
ATOM 694 N N . PRO A 1 93 ? -0.473 -4.186 19.128 1.00 97.38 93 PRO A N 1
ATOM 695 C CA . PRO A 1 93 ? -1.038 -5.060 20.167 1.00 97.38 93 PRO A CA 1
ATOM 696 C C . PRO A 1 93 ? -2.550 -4.896 20.375 1.00 97.38 93 PRO A C 1
ATOM 698 O O . PRO A 1 93 ? -3.200 -5.781 20.921 1.00 97.38 93 PRO A O 1
ATOM 701 N N . ARG A 1 94 ? -3.102 -3.752 19.963 1.00 97.69 94 ARG A N 1
ATOM 702 C CA . ARG A 1 94 ? -4.509 -3.366 20.117 1.00 97.69 94 ARG A CA 1
ATOM 703 C C . ARG A 1 94 ? -5.320 -3.584 18.843 1.00 97.69 94 ARG A C 1
ATOM 705 O O . ARG A 1 94 ? -6.537 -3.476 18.876 1.00 97.69 94 ARG A O 1
ATOM 712 N N . LEU A 1 95 ? -4.648 -3.917 17.743 1.00 98.06 95 LEU A N 1
ATOM 713 C CA . LEU A 1 95 ? -5.222 -4.225 16.435 1.00 98.06 95 LEU A CA 1
ATOM 714 C C . LEU A 1 95 ? -4.862 -5.673 16.022 1.00 98.06 95 LEU A C 1
ATOM 716 O O . LEU A 1 95 ? -4.343 -5.899 14.926 1.00 98.06 95 LEU A O 1
ATOM 720 N N . PRO A 1 96 ? -5.107 -6.689 16.880 1.00 97.31 96 PRO A N 1
ATOM 721 C CA . PRO A 1 96 ? -4.589 -8.051 16.693 1.00 97.31 96 PRO A CA 1
ATOM 722 C C . PRO A 1 96 ? -5.195 -8.803 15.498 1.00 97.31 96 PRO A C 1
ATOM 724 O O . PRO A 1 96 ? -4.695 -9.868 15.120 1.00 97.31 96 PRO A O 1
ATOM 727 N N . ASN A 1 97 ? -6.286 -8.290 14.925 1.00 97.75 97 ASN A N 1
ATOM 728 C CA . ASN A 1 97 ? -6.986 -8.881 13.787 1.00 97.75 97 ASN A CA 1
ATOM 729 C C . ASN A 1 97 ? -6.778 -8.101 12.482 1.00 97.75 97 ASN A C 1
ATOM 731 O O . ASN A 1 97 ? -7.378 -8.464 11.472 1.00 97.75 97 ASN A O 1
ATOM 735 N N . LEU A 1 98 ? -5.903 -7.086 12.464 1.00 98.62 98 LEU A N 1
ATOM 736 C CA . LEU A 1 98 ? -5.618 -6.330 11.250 1.00 98.62 98 LEU A CA 1
ATOM 737 C C . LEU A 1 98 ? -4.940 -7.228 10.202 1.00 98.62 98 LEU A C 1
ATOM 739 O O . LEU A 1 98 ? -3.859 -7.776 10.424 1.00 98.62 98 LEU A O 1
ATOM 743 N N . THR A 1 99 ? -5.593 -7.366 9.049 1.00 98.69 99 THR A N 1
ATOM 744 C CA . THR A 1 99 ? -5.147 -8.173 7.901 1.00 98.69 99 THR A CA 1
ATOM 745 C C . THR A 1 99 ? -4.924 -7.325 6.653 1.00 98.69 99 THR A C 1
ATOM 747 O O . THR A 1 99 ? -4.172 -7.728 5.770 1.00 98.69 99 THR A O 1
ATOM 750 N N . ALA A 1 100 ? -5.512 -6.130 6.574 1.00 98.81 100 ALA A N 1
ATOM 751 C CA . ALA A 1 100 ? -5.318 -5.231 5.447 1.00 98.81 100 ALA A CA 1
ATOM 752 C C . ALA A 1 100 ? -5.022 -3.803 5.910 1.00 98.81 100 ALA A C 1
ATOM 754 O O . ALA A 1 100 ? -5.756 -3.242 6.721 1.00 98.81 100 ALA A O 1
ATOM 755 N N . LEU A 1 101 ? -3.972 -3.201 5.356 1.00 98.88 101 LEU A N 1
ATOM 756 C CA . LEU A 1 101 ? -3.577 -1.828 5.651 1.00 98.88 101 LEU A CA 1
ATOM 757 C C . LEU A 1 101 ? -3.282 -1.072 4.358 1.00 98.88 101 LEU A C 1
ATOM 759 O O . LEU A 1 101 ? -2.463 -1.510 3.550 1.00 98.88 101 LEU A O 1
ATOM 763 N N . PHE A 1 102 ? -3.933 0.071 4.181 1.00 98.69 102 PHE A N 1
ATOM 764 C CA . PHE A 1 102 ? -3.601 1.039 3.147 1.00 98.69 102 PHE A CA 1
ATOM 765 C C . PHE A 1 102 ? -3.077 2.311 3.817 1.00 98.69 102 PHE A C 1
ATOM 767 O O . PHE A 1 102 ? -3.836 2.998 4.488 1.00 98.69 102 PHE A O 1
ATOM 774 N N . LEU A 1 103 ? -1.792 2.627 3.650 1.00 98.44 103 LEU A N 1
ATOM 775 C CA . LEU A 1 103 ? -1.205 3.887 4.102 1.00 98.44 103 LEU A CA 1
ATOM 776 C C . LEU A 1 103 ? -1.099 4.890 2.951 1.00 98.44 103 LEU A C 1
ATOM 778 O O . LEU A 1 103 ? -0.429 4.625 1.953 1.00 98.44 103 LEU A O 1
ATOM 782 N N . GLY A 1 104 ? -1.698 6.065 3.126 1.00 96.31 104 GLY A N 1
ATOM 783 C CA . GLY A 1 104 ? -1.589 7.153 2.163 1.00 96.31 104 GLY A CA 1
ATOM 784 C C . GLY A 1 104 ? -2.678 7.124 1.109 1.00 96.31 104 GLY A C 1
ATOM 785 O O . GLY A 1 104 ? -2.382 7.373 -0.053 1.00 96.31 104 GLY A O 1
ATOM 786 N N . ASP A 1 105 ? -3.933 6.864 1.485 1.00 96.56 105 ASP A N 1
ATOM 787 C CA . ASP A 1 105 ? -5.081 7.122 0.604 1.00 96.56 105 ASP A CA 1
ATOM 788 C C . ASP A 1 105 ? -5.361 8.628 0.486 1.00 96.56 105 ASP A C 1
ATOM 790 O O . ASP A 1 105 ? -6.416 9.129 0.878 1.00 96.56 105 ASP A O 1
ATOM 794 N N . ILE A 1 106 ? -4.351 9.339 -0.007 1.00 94.06 106 ILE A N 1
ATOM 795 C CA . ILE A 1 106 ? -4.305 10.778 -0.219 1.00 94.06 106 ILE A CA 1
ATOM 796 C C . ILE A 1 106 ? -4.399 11.013 -1.724 1.00 94.06 106 ILE A C 1
ATOM 798 O O . ILE A 1 106 ? -3.739 10.308 -2.502 1.00 94.06 106 ILE A O 1
ATOM 802 N N . VAL A 1 107 ? -5.260 11.943 -2.129 1.00 91.75 107 VAL A N 1
ATOM 803 C CA . VAL A 1 107 ? -5.454 12.317 -3.537 1.00 91.75 107 VAL A CA 1
ATOM 804 C C . VAL A 1 107 ? -4.593 13.519 -3.914 1.00 91.75 107 VAL A C 1
ATOM 806 O O . VAL A 1 107 ? -4.150 14.271 -3.047 1.00 91.75 107 VAL A O 1
ATOM 809 N N . SER A 1 108 ? -4.367 13.722 -5.214 1.00 87.06 108 SER A N 1
ATOM 810 C CA . SER A 1 108 ? -3.542 14.825 -5.733 1.00 87.06 108 SER A CA 1
ATOM 811 C C . SER A 1 108 ? -3.961 16.206 -5.223 1.00 87.06 108 SER A C 1
ATOM 813 O O . SER A 1 108 ? -3.116 17.066 -5.001 1.00 87.06 108 SER A O 1
ATOM 815 N N . GLU A 1 109 ? -5.259 16.406 -5.014 1.00 87.12 109 GLU A N 1
ATOM 816 C CA . GLU A 1 109 ? -5.859 17.639 -4.518 1.00 87.12 109 GLU A CA 1
ATOM 817 C C . GLU A 1 109 ? -5.515 17.917 -3.047 1.00 87.12 109 GLU A C 1
ATOM 819 O O . GLU A 1 109 ? -5.524 19.071 -2.625 1.00 87.12 109 GLU A O 1
ATOM 824 N N . GLU A 1 110 ? -5.209 16.879 -2.267 1.00 87.50 110 GLU A N 1
ATOM 825 C CA . GLU A 1 110 ? -4.797 16.998 -0.866 1.00 87.50 110 GLU A CA 1
ATOM 826 C C . GLU A 1 110 ? -3.275 17.118 -0.736 1.00 87.50 110 GLU A C 1
ATOM 828 O O . GLU A 1 110 ? -2.774 17.939 0.034 1.00 87.50 110 GLU A O 1
ATOM 833 N N . CYS A 1 111 ? -2.530 16.280 -1.462 1.00 90.44 111 CYS A N 1
ATOM 834 C CA . CYS A 1 111 ? -1.073 16.318 -1.527 1.00 90.44 111 CYS A CA 1
ATOM 835 C C . CYS A 1 111 ? -0.578 15.535 -2.747 1.00 90.44 111 CYS A C 1
ATOM 837 O O . CYS A 1 111 ? -0.970 14.386 -2.960 1.00 90.44 111 CYS A O 1
ATOM 839 N N . GLU A 1 112 ? 0.338 16.120 -3.521 1.00 89.38 112 GLU A N 1
ATOM 840 C CA . GLU A 1 112 ? 1.007 15.381 -4.590 1.00 89.38 112 GLU A CA 1
ATOM 841 C C . GLU A 1 112 ? 1.813 14.207 -4.020 1.00 89.38 112 GLU A C 1
ATOM 843 O O . GLU A 1 112 ? 2.562 14.354 -3.050 1.00 89.38 112 GLU A O 1
ATOM 848 N N . ILE A 1 113 ? 1.714 13.039 -4.666 1.00 91.50 113 ILE A N 1
ATOM 849 C CA . ILE A 1 113 ? 2.382 11.810 -4.210 1.00 91.50 113 ILE A CA 1
ATOM 850 C C . ILE A 1 113 ? 3.898 11.984 -4.059 1.00 91.50 113 ILE A C 1
ATOM 852 O O . ILE A 1 113 ? 4.493 11.421 -3.144 1.00 91.50 113 ILE A O 1
ATOM 856 N N . SER A 1 114 ? 4.516 12.803 -4.915 1.00 88.69 114 SER A N 1
ATOM 857 C CA . SER A 1 114 ? 5.944 13.125 -4.883 1.00 88.69 114 SER A CA 1
ATOM 858 C C . SER A 1 114 ? 6.371 13.883 -3.631 1.00 88.69 114 SER A C 1
ATOM 860 O O . SER A 1 114 ? 7.535 13.792 -3.262 1.00 88.69 114 SER A O 1
ATOM 862 N N . TRP A 1 115 ? 5.465 14.607 -2.970 1.00 91.44 115 TRP A N 1
ATOM 863 C CA . TRP A 1 115 ? 5.773 15.400 -1.776 1.00 91.44 115 TRP A CA 1
ATOM 864 C C . TRP A 1 115 ? 5.508 14.640 -0.474 1.00 91.44 115 TRP A C 1
ATOM 866 O O . TRP A 1 115 ? 5.945 15.068 0.588 1.00 91.44 115 TRP A O 1
ATOM 876 N N . MET A 1 116 ? 4.807 13.504 -0.522 1.00 93.56 116 MET A N 1
ATOM 877 C CA . MET A 1 116 ? 4.414 12.760 0.677 1.00 93.56 116 MET A CA 1
ATOM 878 C C . MET A 1 116 ? 5.632 12.236 1.452 1.00 93.56 116 MET A C 1
ATOM 880 O O . MET A 1 116 ? 6.332 11.342 0.972 1.00 93.56 116 MET A O 1
ATOM 884 N N . ARG A 1 117 ? 5.834 12.720 2.685 1.00 92.50 117 ARG A N 1
ATOM 885 C CA . ARG A 1 117 ? 6.885 12.261 3.610 1.00 92.50 117 ARG A CA 1
ATOM 886 C C . ARG A 1 117 ? 6.442 10.993 4.346 1.00 92.50 117 ARG A C 1
ATOM 888 O O . ARG A 1 117 ? 5.769 11.071 5.373 1.00 92.50 117 ARG A O 1
ATOM 895 N N . VAL A 1 118 ? 6.831 9.814 3.856 1.00 94.06 118 VAL A N 1
ATOM 896 C CA . VAL A 1 118 ? 6.297 8.536 4.384 1.00 94.06 118 VAL A CA 1
ATOM 897 C C . VAL A 1 118 ? 7.239 7.820 5.350 1.00 94.06 118 VAL A C 1
ATOM 899 O O . V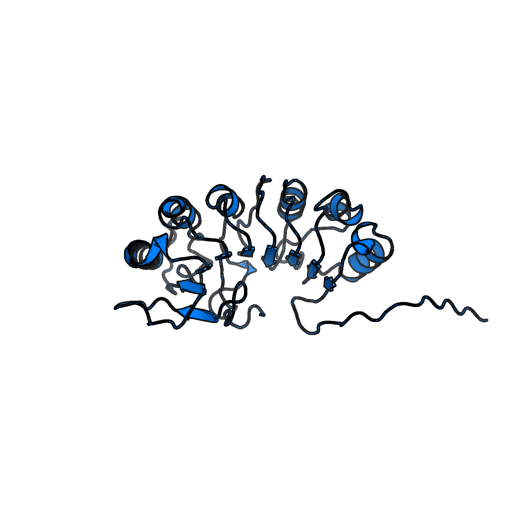AL A 1 118 ? 6.826 7.431 6.437 1.00 94.06 118 VAL A O 1
ATOM 902 N N . GLY A 1 119 ? 8.516 7.659 5.005 1.00 95.12 119 GLY A N 1
ATOM 903 C CA . GLY A 1 119 ? 9.453 6.882 5.823 1.00 95.12 119 GLY A CA 1
ATOM 904 C C . GLY A 1 119 ? 9.523 5.399 5.439 1.00 95.12 119 GLY A C 1
ATOM 905 O O . GLY A 1 119 ? 9.267 5.030 4.293 1.00 95.12 119 GLY A O 1
ATOM 906 N N . ASP A 1 120 ? 9.937 4.554 6.394 1.00 97.62 120 ASP A N 1
ATOM 907 C CA . ASP A 1 120 ? 10.145 3.113 6.174 1.00 97.62 120 ASP A CA 1
ATOM 908 C C . ASP A 1 120 ? 8.877 2.300 6.456 1.00 97.62 120 ASP A C 1
ATOM 910 O O . ASP A 1 120 ? 8.540 2.028 7.613 1.00 97.62 120 ASP A O 1
ATOM 914 N N . VAL A 1 121 ? 8.184 1.901 5.388 1.00 98.31 121 VAL A N 1
ATOM 915 C CA . VAL A 1 121 ? 6.910 1.175 5.478 1.00 98.31 121 VAL A CA 1
ATOM 916 C C . VAL A 1 121 ? 7.072 -0.313 5.774 1.00 98.31 121 VAL A C 1
ATOM 918 O O . VAL A 1 121 ? 6.096 -0.950 6.172 1.00 98.31 121 VAL A O 1
ATOM 921 N N . SER A 1 122 ? 8.277 -0.888 5.666 1.00 98.31 122 SER A N 1
ATOM 922 C CA . SER A 1 122 ? 8.472 -2.308 5.997 1.00 98.31 122 SER A CA 1
ATOM 923 C C . SER A 1 122 ? 8.282 -2.584 7.494 1.00 98.31 122 SER A C 1
ATOM 925 O O . SER A 1 122 ? 7.908 -3.689 7.891 1.00 98.31 122 SER A O 1
ATOM 927 N N . ARG A 1 123 ? 8.404 -1.547 8.335 1.00 98.50 123 ARG A N 1
ATOM 928 C CA . ARG A 1 123 ? 8.073 -1.588 9.768 1.00 98.50 123 ARG A CA 1
ATOM 929 C C . ARG A 1 123 ? 6.625 -1.999 10.035 1.00 98.50 123 ARG A C 1
ATOM 931 O O . ARG A 1 123 ? 6.368 -2.657 11.039 1.00 98.50 123 ARG A O 1
ATOM 938 N N . LEU A 1 124 ? 5.699 -1.669 9.131 1.00 98.69 124 LEU A N 1
ATOM 939 C CA . LEU A 1 124 ? 4.299 -2.086 9.234 1.00 98.69 124 LEU A CA 1
ATOM 940 C C . LEU A 1 124 ? 4.169 -3.609 9.100 1.00 98.69 124 LEU A C 1
ATOM 942 O O . LEU A 1 124 ? 3.410 -4.226 9.838 1.00 98.69 124 LEU A O 1
ATOM 946 N N . LEU A 1 125 ? 4.959 -4.235 8.224 1.00 98.62 125 LEU A N 1
ATOM 947 C CA . LEU A 1 125 ? 4.980 -5.695 8.085 1.00 98.62 125 LEU A CA 1
ATOM 948 C C . LEU A 1 125 ? 5.543 -6.366 9.342 1.00 98.62 125 LEU A C 1
ATOM 950 O O . LEU A 1 125 ? 5.012 -7.373 9.794 1.00 98.62 125 LEU A O 1
ATOM 954 N N . VAL A 1 126 ? 6.577 -5.785 9.953 1.00 98.25 126 VAL A N 1
ATOM 955 C CA . VAL A 1 126 ? 7.138 -6.307 11.211 1.00 98.25 126 VAL A CA 1
ATOM 956 C C . VAL A 1 126 ? 6.136 -6.189 12.367 1.00 98.25 126 VAL A C 1
ATOM 958 O O . VAL A 1 126 ? 6.038 -7.099 13.189 1.00 98.25 126 VAL A O 1
ATOM 961 N N . ALA A 1 127 ? 5.387 -5.086 12.437 1.00 98.44 127 ALA A N 1
ATOM 962 C CA . ALA A 1 127 ? 4.431 -4.839 13.513 1.00 98.44 127 ALA A CA 1
ATOM 963 C C . ALA A 1 127 ? 3.161 -5.703 13.410 1.00 98.44 127 ALA A C 1
ATOM 965 O O . ALA A 1 127 ? 2.607 -6.096 14.437 1.00 98.44 127 ALA A O 1
ATOM 966 N N . TYR A 1 128 ? 2.710 -6.018 12.193 1.00 98.56 128 TYR A N 1
ATOM 967 C CA . TYR A 1 128 ? 1.445 -6.707 11.934 1.00 98.56 128 TYR A CA 1
ATOM 968 C C . TYR A 1 128 ? 1.661 -8.095 11.313 1.00 98.56 128 TYR A C 1
ATOM 970 O O . TYR A 1 128 ? 1.438 -8.268 10.119 1.00 98.56 128 TYR A O 1
ATOM 978 N N . PRO A 1 129 ? 1.990 -9.140 12.098 1.00 97.69 129 PRO A N 1
ATOM 979 C CA . PRO A 1 129 ? 2.354 -10.465 11.569 1.00 97.69 129 PRO A CA 1
ATOM 980 C C . PRO A 1 129 ? 1.208 -11.209 10.857 1.00 97.69 129 PRO A C 1
ATOM 982 O O . PRO A 1 129 ? 1.413 -12.269 10.259 1.00 97.69 129 PRO A O 1
ATOM 985 N N . ARG A 1 130 ? -0.025 -10.697 10.959 1.00 98.25 130 ARG A N 1
ATOM 986 C CA . ARG A 1 130 ? -1.218 -11.235 10.292 1.00 98.25 130 ARG A CA 1
ATOM 987 C C . ARG A 1 130 ? -1.583 -10.481 9.015 1.00 98.25 130 ARG A C 1
ATOM 989 O O . ARG A 1 130 ? -2.595 -10.824 8.418 1.00 98.25 130 ARG A O 1
ATOM 996 N N . LEU A 1 131 ? -0.783 -9.499 8.597 1.00 98.69 131 LEU A N 1
ATOM 997 C CA . LEU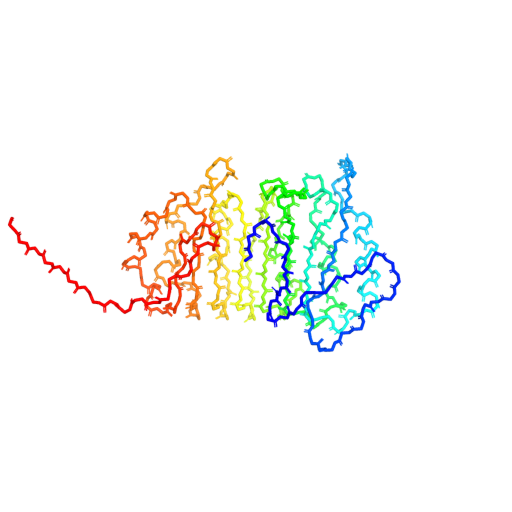 A 1 131 ? -1.098 -8.671 7.443 1.00 98.69 131 LEU A CA 1
ATOM 998 C C . LEU A 1 131 ? -1.033 -9.480 6.139 1.00 98.69 131 LEU A C 1
ATOM 1000 O O . LEU A 1 131 ? -0.013 -10.061 5.777 1.00 98.69 131 LEU A O 1
ATOM 1004 N N . GLU A 1 132 ? -2.143 -9.508 5.420 1.00 98.81 132 GLU A N 1
ATOM 1005 C CA . GLU A 1 132 ? -2.306 -10.204 4.148 1.00 98.81 132 GLU A CA 1
ATOM 1006 C C . GLU A 1 132 ? -2.230 -9.243 2.961 1.00 98.81 132 GLU A C 1
ATOM 1008 O O . GLU A 1 132 ? -1.804 -9.649 1.878 1.00 98.81 132 GLU A O 1
ATOM 1013 N N . SER A 1 133 ? -2.597 -7.973 3.161 1.00 98.75 133 SER A N 1
ATOM 1014 C CA . SER A 1 133 ? -2.586 -6.934 2.130 1.00 98.75 133 SER A CA 1
ATOM 1015 C C . SER A 1 133 ? -1.991 -5.633 2.660 1.00 98.75 133 SER A C 1
ATOM 1017 O O . SER A 1 133 ? -2.537 -5.030 3.584 1.00 98.75 133 SER A O 1
ATOM 1019 N N . LEU A 1 134 ? -0.926 -5.157 2.019 1.00 98.81 134 LEU A N 1
ATOM 1020 C CA . LEU A 1 134 ? -0.350 -3.837 2.255 1.00 98.81 134 LEU A CA 1
ATOM 1021 C C . LEU A 1 134 ? -0.417 -3.011 0.973 1.00 98.81 134 LEU A C 1
ATOM 1023 O O . LEU A 1 134 ? 0.100 -3.425 -0.064 1.00 98.81 134 LEU A O 1
ATOM 1027 N N . ARG A 1 135 ? -1.018 -1.826 1.061 1.00 98.62 135 ARG A N 1
ATOM 1028 C CA . ARG A 1 135 ? -0.931 -0.793 0.029 1.00 98.62 135 ARG A CA 1
ATOM 1029 C C . ARG A 1 135 ? -0.306 0.460 0.616 1.00 98.62 135 ARG A C 1
ATOM 1031 O O . ARG A 1 135 ? -0.636 0.839 1.738 1.00 98.62 135 ARG A O 1
ATOM 1038 N N . VAL A 1 136 ? 0.594 1.094 -0.119 1.00 98.19 136 VAL A N 1
ATOM 1039 C CA . VAL A 1 136 ? 1.311 2.292 0.330 1.00 98.19 136 VAL A CA 1
ATOM 1040 C C . VAL A 1 136 ? 1.444 3.290 -0.819 1.00 98.19 136 VAL A C 1
ATOM 1042 O O . VAL A 1 136 ? 1.819 2.900 -1.923 1.00 98.19 136 VAL A O 1
ATOM 1045 N N . ARG A 1 137 ? 1.162 4.572 -0.565 1.00 96.31 137 ARG A N 1
ATOM 1046 C CA . ARG A 1 137 ? 1.557 5.683 -1.450 1.00 96.31 137 ARG A CA 1
ATOM 1047 C C . ARG A 1 137 ? 2.683 6.472 -0.803 1.00 96.31 137 ARG A C 1
ATOM 1049 O O . ARG A 1 137 ? 2.594 6.746 0.392 1.00 96.31 137 ARG A O 1
ATOM 1056 N N . GLY A 1 138 ? 3.700 6.867 -1.567 1.00 93.88 138 GLY A N 1
ATOM 1057 C CA . GLY A 1 138 ? 4.774 7.712 -1.047 1.00 93.88 138 GLY A CA 1
ATOM 1058 C C . GLY A 1 138 ? 5.708 8.313 -2.094 1.00 93.88 138 GLY A C 1
ATOM 1059 O O . GLY A 1 138 ? 5.858 7.786 -3.198 1.00 93.88 138 GLY A O 1
ATOM 1060 N N . GLY A 1 139 ? 6.370 9.407 -1.711 1.00 91.25 139 GLY A N 1
ATOM 1061 C CA . GLY A 1 139 ? 7.365 10.104 -2.529 1.00 91.25 139 GLY A CA 1
ATOM 1062 C C . GLY A 1 139 ? 8.634 10.377 -1.732 1.00 91.25 139 GLY A C 1
ATOM 1063 O O . GLY A 1 139 ? 9.634 9.672 -1.867 1.00 91.25 139 GLY A O 1
ATOM 1064 N N . GLU A 1 140 ? 8.592 11.359 -0.838 1.00 90.56 140 GLU A N 1
ATOM 1065 C CA . GLU A 1 140 ? 9.749 11.740 -0.037 1.00 90.56 140 GLU A CA 1
ATOM 1066 C C . GLU A 1 140 ? 10.032 10.779 1.117 1.00 90.56 140 GLU A C 1
ATOM 1068 O O . GLU A 1 140 ? 9.143 10.295 1.827 1.00 90.56 140 GLU A O 1
ATOM 1073 N N . ASN A 1 141 ? 11.325 10.539 1.358 1.00 91.00 141 ASN A N 1
ATOM 1074 C CA . ASN A 1 141 ? 11.799 9.634 2.405 1.00 91.00 141 ASN A CA 1
ATOM 1075 C C . ASN A 1 141 ? 11.162 8.237 2.342 1.00 91.00 141 ASN A C 1
ATOM 1077 O O . ASN A 1 141 ? 11.140 7.532 3.351 1.00 91.00 141 ASN A O 1
ATOM 1081 N N . PHE A 1 142 ? 10.665 7.828 1.173 1.00 95.50 142 PHE A N 1
ATOM 1082 C CA . PHE A 1 142 ? 9.991 6.556 1.002 1.00 95.50 142 PHE A CA 1
ATOM 1083 C C . PHE A 1 142 ? 11.024 5.427 0.973 1.00 95.50 142 PHE A C 1
ATOM 1085 O O . PHE A 1 142 ? 11.948 5.405 0.147 1.00 95.50 142 PHE A O 1
ATOM 1092 N N . ARG A 1 143 ? 10.938 4.544 1.967 1.00 97.25 143 ARG A N 1
ATOM 1093 C CA . ARG A 1 143 ? 11.926 3.500 2.236 1.00 97.25 143 ARG A CA 1
ATOM 1094 C C . ARG A 1 143 ? 11.241 2.165 2.481 1.00 97.25 143 ARG A C 1
ATOM 1096 O O . ARG A 1 143 ? 10.099 2.104 2.934 1.00 97.25 143 ARG A O 1
ATOM 1103 N N . PHE A 1 144 ? 11.994 1.114 2.200 1.00 98.31 144 PHE A N 1
ATOM 1104 C CA . PHE A 1 144 ? 11.641 -0.257 2.505 1.00 98.31 144 PHE A CA 1
ATOM 1105 C C . PHE A 1 144 ? 12.917 -0.983 2.907 1.00 98.31 144 PHE A C 1
ATOM 1107 O O . PHE A 1 144 ? 13.904 -0.938 2.174 1.00 98.31 144 PHE A O 1
ATOM 1114 N N . SER A 1 145 ? 12.907 -1.629 4.065 1.00 98.19 145 SER A N 1
ATOM 1115 C CA . SER A 1 145 ? 13.982 -2.538 4.480 1.00 98.19 145 SER A CA 1
ATOM 1116 C C . SER A 1 145 ? 13.574 -3.994 4.212 1.00 98.19 145 SER A C 1
ATOM 1118 O O . SER A 1 145 ? 12.392 -4.295 4.396 1.00 98.19 145 SER A O 1
ATOM 1120 N N . PRO A 1 146 ? 14.491 -4.907 3.825 1.00 98.31 146 PRO A N 1
ATOM 1121 C CA . PRO A 1 146 ? 14.159 -6.319 3.635 1.00 98.31 146 PRO A CA 1
ATOM 1122 C C . PRO A 1 146 ? 13.510 -6.931 4.880 1.00 98.31 146 PRO A C 1
ATOM 1124 O O . PRO A 1 146 ? 13.979 -6.725 6.001 1.00 98.31 146 PRO A O 1
ATOM 1127 N N . VAL A 1 147 ? 12.436 -7.693 4.687 1.00 98.19 147 VAL A N 1
ATOM 1128 C CA . VAL A 1 147 ? 11.664 -8.310 5.775 1.00 98.19 147 VAL A CA 1
ATOM 1129 C C . VAL A 1 147 ? 11.279 -9.747 5.450 1.00 98.19 147 VAL A C 1
ATOM 1131 O O . VAL A 1 147 ? 11.220 -10.149 4.292 1.00 98.19 147 VAL A O 1
ATOM 1134 N N . ARG A 1 148 ? 10.951 -10.521 6.485 1.00 98.31 148 ARG A N 1
ATOM 1135 C CA . ARG A 1 148 ? 10.258 -11.803 6.345 1.00 98.31 148 ARG A CA 1
ATOM 1136 C C . ARG A 1 148 ? 8.807 -11.635 6.780 1.00 98.31 148 ARG A C 1
ATOM 1138 O O . ARG A 1 148 ? 8.562 -11.177 7.894 1.00 98.31 148 ARG A O 1
ATOM 1145 N N . HIS A 1 149 ? 7.857 -12.023 5.930 1.00 98.62 149 HIS A N 1
ATOM 1146 C CA . HIS A 1 149 ? 6.433 -11.971 6.260 1.00 98.62 149 HIS A CA 1
ATOM 1147 C C . HIS A 1 149 ? 5.668 -13.159 5.667 1.00 98.62 149 HIS A C 1
ATOM 1149 O O . HIS A 1 149 ? 5.479 -13.259 4.457 1.00 98.62 149 HIS A O 1
ATOM 1155 N N . GLU A 1 150 ? 5.178 -14.051 6.531 1.00 98.31 150 GLU A N 1
ATOM 1156 C CA . GLU A 1 150 ? 4.585 -15.333 6.115 1.00 98.31 150 GLU A CA 1
ATOM 1157 C C . GLU A 1 150 ? 3.247 -15.196 5.390 1.00 98.31 150 GLU A C 1
ATOM 1159 O O . GLU A 1 150 ? 2.892 -16.052 4.587 1.00 98.31 150 GLU A O 1
ATOM 1164 N N . ARG A 1 151 ? 2.477 -14.149 5.702 1.00 98.56 151 ARG A N 1
ATOM 1165 C CA . ARG A 1 151 ? 1.075 -14.035 5.273 1.00 98.56 151 ARG A CA 1
ATOM 1166 C C . ARG A 1 151 ? 0.819 -12.981 4.209 1.00 98.56 151 ARG A C 1
ATOM 1168 O O . ARG A 1 151 ? -0.297 -12.914 3.708 1.00 98.56 151 ARG A O 1
ATOM 1175 N N . LEU A 1 152 ? 1.826 -12.179 3.853 1.00 98.81 152 LEU A N 1
ATOM 1176 C CA . LEU A 1 152 ? 1.610 -11.069 2.930 1.00 98.81 152 LEU A CA 1
ATOM 1177 C C . LEU A 1 152 ? 1.359 -11.649 1.540 1.00 98.81 152 LEU A C 1
ATOM 1179 O O . LEU A 1 152 ? 2.269 -12.192 0.919 1.00 98.81 152 LEU A O 1
ATOM 1183 N N . SER A 1 153 ? 0.117 -11.548 1.083 1.00 98.56 153 SER A N 1
ATOM 1184 C CA . SER A 1 153 ? -0.330 -12.037 -0.221 1.00 98.56 153 SER A CA 1
ATOM 1185 C C . SER A 1 153 ? -0.350 -10.932 -1.270 1.00 98.56 153 SER A C 1
ATOM 1187 O O . SER A 1 153 ? -0.160 -11.205 -2.454 1.00 98.56 153 SER A O 1
ATOM 1189 N N . ARG A 1 154 ? -0.510 -9.678 -0.834 1.00 98.75 154 ARG A N 1
ATOM 1190 C CA . ARG A 1 154 ? -0.613 -8.514 -1.705 1.00 98.75 154 ARG A CA 1
ATOM 1191 C C . ARG A 1 154 ? 0.237 -7.353 -1.211 1.00 98.75 154 ARG A C 1
ATOM 1193 O O . ARG A 1 154 ? 0.076 -6.910 -0.075 1.00 98.75 154 ARG A O 1
ATOM 1200 N N . LEU A 1 155 ? 1.085 -6.844 -2.099 1.00 98.75 155 LEU A N 1
ATOM 1201 C CA . LEU A 1 155 ? 1.866 -5.629 -1.906 1.00 98.75 155 LEU A CA 1
ATOM 1202 C C . LEU A 1 155 ? 1.640 -4.687 -3.093 1.00 98.75 155 LEU A C 1
ATOM 1204 O O . LEU A 1 155 ? 1.998 -5.016 -4.222 1.00 98.75 155 LEU A O 1
ATOM 1208 N N . GLU A 1 156 ? 1.053 -3.524 -2.828 1.00 98.44 156 GLU A N 1
ATOM 1209 C CA . GLU A 1 156 ? 0.817 -2.464 -3.814 1.00 98.44 156 GLU A CA 1
ATOM 1210 C C . GLU A 1 156 ? 1.592 -1.204 -3.383 1.00 98.44 156 GLU A C 1
ATOM 1212 O O . GLU A 1 156 ? 1.339 -0.644 -2.314 1.00 98.44 156 GLU A O 1
ATOM 1217 N N . VAL A 1 157 ? 2.564 -0.777 -4.190 1.00 97.94 157 VAL A N 1
ATOM 1218 C CA . VAL A 1 157 ? 3.446 0.364 -3.910 1.00 97.94 157 VAL A CA 1
ATOM 1219 C C . VAL A 1 157 ? 3.278 1.406 -5.001 1.00 97.94 157 VAL A C 1
ATOM 1221 O O . VAL A 1 157 ? 3.620 1.173 -6.159 1.00 97.94 157 VAL A O 1
ATOM 1224 N N . GLU A 1 158 ? 2.791 2.575 -4.608 1.00 96.12 158 GLU A N 1
ATOM 1225 C CA . GLU A 1 158 ? 2.542 3.697 -5.503 1.00 96.12 158 GLU A CA 1
ATOM 1226 C C . GLU A 1 158 ? 3.524 4.823 -5.203 1.00 96.12 158 GLU A C 1
ATOM 1228 O O . GLU A 1 158 ? 3.643 5.281 -4.064 1.00 96.12 158 GLU A O 1
ATOM 1233 N N . SER A 1 159 ? 4.234 5.272 -6.234 1.00 94.38 159 SER A N 1
ATOM 1234 C CA . SER A 1 159 ? 5.179 6.373 -6.135 1.00 94.38 159 SER A CA 1
ATOM 1235 C C . SER A 1 159 ? 5.236 7.172 -7.432 1.00 94.38 159 SER A C 1
ATOM 1237 O O . SER A 1 159 ? 4.993 6.642 -8.519 1.00 94.38 159 SER A O 1
ATOM 1239 N N . GLY A 1 160 ? 5.570 8.458 -7.301 1.00 90.81 160 GLY A N 1
ATOM 1240 C CA . GLY A 1 160 ? 5.936 9.307 -8.435 1.00 90.81 160 GLY A CA 1
ATOM 1241 C C . GLY A 1 160 ? 7.319 8.973 -9.001 1.00 90.81 160 GLY A C 1
ATOM 1242 O O . GLY A 1 160 ? 7.564 9.264 -10.166 1.00 90.81 160 GLY A O 1
ATOM 1243 N N . GLY A 1 161 ? 8.190 8.331 -8.211 1.00 93.06 161 GLY A N 1
ATOM 1244 C CA . GLY A 1 161 ? 9.550 7.939 -8.584 1.00 93.06 161 GLY A CA 1
ATOM 1245 C C . GLY A 1 161 ? 10.127 6.944 -7.577 1.00 93.06 161 GLY A C 1
ATOM 1246 O O . GLY A 1 161 ? 10.610 7.324 -6.511 1.00 93.06 161 GLY A O 1
ATOM 1247 N N . LEU A 1 162 ? 10.047 5.651 -7.891 1.00 94.25 162 LEU A N 1
ATOM 1248 C CA . LEU A 1 162 ? 10.492 4.580 -7.008 1.00 94.25 162 LEU A CA 1
ATOM 1249 C C . LEU A 1 162 ? 11.975 4.273 -7.233 1.00 94.25 162 LEU A C 1
ATOM 1251 O O . LEU A 1 162 ? 12.394 3.883 -8.326 1.00 94.25 162 LEU A O 1
ATOM 1255 N N . ARG A 1 163 ? 12.760 4.408 -6.164 1.00 95.06 163 ARG A N 1
ATOM 1256 C CA . ARG A 1 163 ? 14.210 4.197 -6.198 1.00 95.06 163 ARG A CA 1
ATOM 1257 C C . ARG A 1 163 ? 14.596 2.706 -6.254 1.00 95.06 163 ARG A C 1
ATOM 1259 O O . ARG A 1 163 ? 13.932 1.893 -5.594 1.00 95.06 163 ARG A O 1
ATOM 1266 N N . PRO A 1 164 ? 15.715 2.344 -6.910 1.00 95.88 164 PRO A N 1
ATOM 1267 C CA . PRO A 1 164 ? 16.250 0.991 -6.976 1.00 95.88 164 PRO A CA 1
ATOM 1268 C C . PRO A 1 164 ? 16.423 0.341 -5.608 1.00 95.88 164 PRO A C 1
ATOM 1270 O O . PRO A 1 164 ? 16.162 -0.851 -5.466 1.00 95.88 164 PRO A O 1
ATOM 1273 N N . GLU A 1 165 ? 16.835 1.090 -4.577 1.00 96.75 165 GLU A N 1
ATOM 1274 C CA . GLU A 1 165 ? 17.022 0.520 -3.238 1.00 96.75 165 GLU A CA 1
ATOM 1275 C C . GLU A 1 165 ? 15.714 -0.022 -2.665 1.00 96.75 165 GLU A C 1
ATOM 1277 O O . GLU A 1 165 ? 15.723 -1.067 -2.019 1.00 96.75 165 GLU A O 1
ATOM 1282 N N . PHE A 1 166 ? 14.589 0.652 -2.926 1.00 97.81 166 PHE A N 1
ATOM 1283 C CA . PHE A 1 166 ? 13.275 0.184 -2.494 1.00 9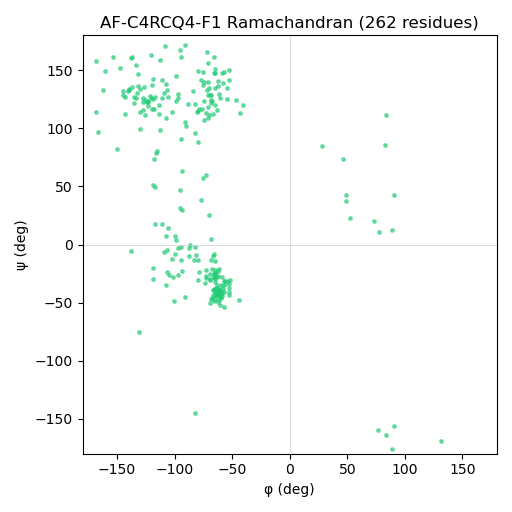7.81 166 PHE A CA 1
ATOM 1284 C C . PHE A 1 166 ? 12.920 -1.119 -3.214 1.00 97.81 166 PHE A C 1
ATOM 1286 O O . PHE A 1 166 ? 12.534 -2.097 -2.575 1.00 97.81 166 PHE A O 1
ATOM 1293 N N . VAL A 1 167 ? 13.080 -1.148 -4.541 1.00 97.81 167 VAL A N 1
ATOM 1294 C CA . VAL A 1 167 ? 12.768 -2.322 -5.369 1.00 97.81 167 VAL A CA 1
ATOM 1295 C C . VAL A 1 167 ? 13.616 -3.516 -4.946 1.00 97.81 167 VAL A C 1
ATOM 1297 O O . VAL A 1 167 ? 13.067 -4.568 -4.619 1.00 97.81 167 VAL A O 1
ATOM 1300 N N . ARG A 1 168 ? 14.939 -3.348 -4.862 1.00 98.12 168 ARG A N 1
ATOM 1301 C CA . ARG A 1 168 ? 15.861 -4.403 -4.420 1.00 98.12 168 ARG A CA 1
ATOM 1302 C C . ARG A 1 168 ? 15.517 -4.891 -3.012 1.00 98.12 168 ARG A C 1
ATOM 1304 O O . ARG A 1 168 ? 15.468 -6.096 -2.800 1.00 98.12 168 ARG A O 1
ATOM 1311 N N . ALA A 1 169 ? 15.175 -3.998 -2.079 1.00 98.38 169 ALA A N 1
ATOM 1312 C CA . ALA A 1 169 ? 14.783 -4.392 -0.726 1.00 98.38 169 ALA A CA 1
ATOM 1313 C C . ALA A 1 169 ? 13.485 -5.218 -0.680 1.00 98.38 169 ALA A C 1
ATOM 1315 O O . ALA A 1 169 ? 13.384 -6.173 0.097 1.00 98.38 169 ALA A O 1
ATOM 1316 N N . VAL A 1 170 ? 12.503 -4.898 -1.531 1.00 98.44 170 VAL A N 1
ATOM 1317 C CA . VAL A 1 170 ? 11.321 -5.753 -1.716 1.00 98.44 170 VAL A CA 1
ATOM 1318 C C . VAL A 1 170 ? 11.751 -7.118 -2.249 1.00 98.44 170 VAL A C 1
ATOM 1320 O O . VAL A 1 170 ? 11.351 -8.134 -1.688 1.00 98.44 170 VAL A O 1
ATOM 1323 N N . LEU A 1 171 ? 12.601 -7.173 -3.280 1.00 98.12 171 LEU A N 1
ATOM 1324 C CA . LEU A 1 171 ? 13.066 -8.439 -3.861 1.00 98.12 171 LEU A CA 1
ATOM 1325 C C . LEU A 1 171 ? 13.931 -9.275 -2.911 1.00 98.12 171 LEU A C 1
ATOM 1327 O O . LEU A 1 171 ? 13.931 -10.499 -3.024 1.00 98.12 171 LEU A O 1
ATOM 1331 N N . ASP A 1 172 ? 14.641 -8.653 -1.977 1.00 98.19 172 ASP A N 1
ATOM 1332 C CA . ASP A 1 172 ? 15.434 -9.331 -0.947 1.00 98.19 172 ASP A CA 1
ATOM 1333 C C . ASP A 1 172 ? 14.597 -9.790 0.256 1.00 98.19 172 ASP A C 1
ATOM 1335 O O . ASP A 1 172 ? 15.11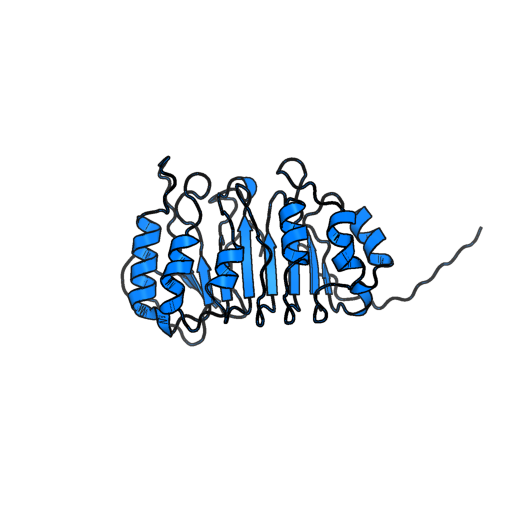2 -10.448 1.159 1.00 98.19 172 ASP A O 1
ATOM 1339 N N . SER A 1 173 ? 13.297 -9.490 0.263 1.00 98.50 173 SER A N 1
ATOM 1340 C CA . SER A 1 173 ? 12.373 -9.933 1.303 1.00 98.50 173 SER A CA 1
ATOM 1341 C C . SER A 1 173 ? 11.907 -11.379 1.112 1.00 98.50 173 SER A C 1
ATOM 1343 O O . SER A 1 173 ? 11.713 -11.877 0.001 1.00 98.50 173 SER A O 1
ATOM 1345 N N . GLU A 1 174 ? 11.633 -12.049 2.227 1.00 98.25 174 GLU A N 1
ATOM 1346 C CA . GLU A 1 174 ? 11.069 -13.395 2.265 1.00 98.25 174 GLU A CA 1
ATOM 1347 C C . GLU A 1 174 ? 9.543 -13.318 2.408 1.00 98.25 174 GLU A C 1
ATOM 1349 O O . GLU A 1 174 ? 8.996 -13.278 3.513 1.00 98.25 174 GLU A O 1
ATOM 1354 N N . LEU A 1 175 ? 8.854 -13.289 1.265 1.00 98.50 175 LEU A N 1
ATOM 1355 C CA . LEU A 1 175 ? 7.393 -13.180 1.171 1.00 98.50 175 LEU A CA 1
ATOM 1356 C C . LEU A 1 175 ? 6.812 -14.433 0.481 1.00 98.50 175 LEU A C 1
ATOM 1358 O O . LEU A 1 175 ? 6.448 -14.381 -0.698 1.00 98.50 175 LEU A O 1
ATOM 1362 N N . PRO A 1 176 ? 6.774 -15.600 1.158 1.00 98.19 176 PRO A N 1
ATOM 1363 C CA . PRO A 1 176 ? 6.411 -16.872 0.525 1.00 98.19 176 PRO A CA 1
ATOM 1364 C C . PRO A 1 176 ? 4.955 -16.928 0.039 1.00 98.19 176 PRO A C 1
ATOM 1366 O O . PRO A 1 176 ? 4.673 -17.639 -0.925 1.00 98.19 176 PRO A O 1
ATOM 1369 N N . ALA A 1 177 ? 4.049 -16.176 0.672 1.00 98.44 177 ALA A N 1
ATOM 1370 C CA . ALA A 1 177 ? 2.632 -16.118 0.314 1.00 98.44 177 ALA A CA 1
ATOM 1371 C C . ALA A 1 177 ? 2.291 -15.066 -0.758 1.00 98.44 177 ALA A C 1
ATOM 1373 O O . ALA A 1 177 ? 1.132 -14.990 -1.162 1.00 98.44 177 ALA A O 1
ATOM 1374 N N . LEU A 1 178 ? 3.264 -14.270 -1.225 1.00 98.81 178 LEU A N 1
ATOM 1375 C CA . LEU A 1 178 ? 3.005 -13.141 -2.120 1.00 98.81 178 LEU A CA 1
ATOM 1376 C C . LEU A 1 178 ? 2.495 -13.626 -3.480 1.00 98.81 178 LEU A C 1
ATOM 1378 O O . LEU A 1 178 ? 3.234 -14.242 -4.253 1.00 98.81 178 LEU A O 1
ATOM 1382 N N . THR A 1 179 ? 1.233 -13.323 -3.773 1.00 98.62 179 THR A N 1
ATOM 1383 C CA . THR A 1 179 ? 0.565 -13.645 -5.037 1.00 98.62 179 THR A CA 1
ATOM 1384 C C . THR A 1 179 ? 0.370 -12.419 -5.920 1.00 98.62 179 THR A C 1
ATOM 1386 O O . THR A 1 179 ? 0.283 -12.566 -7.139 1.00 98.62 179 THR A O 1
ATOM 1389 N N . ASP A 1 180 ? 0.340 -11.223 -5.331 1.00 98.69 180 ASP A N 1
ATOM 1390 C CA . ASP A 1 180 ? 0.054 -9.956 -5.995 1.00 98.69 180 ASP A CA 1
ATOM 1391 C C . ASP A 1 180 ? 1.141 -8.931 -5.641 1.00 98.69 180 ASP A C 1
ATOM 1393 O O . ASP A 1 180 ? 1.247 -8.506 -4.490 1.00 98.69 180 ASP A O 1
ATOM 1397 N N . LEU A 1 181 ? 1.932 -8.518 -6.630 1.00 98.69 181 LEU A N 1
ATOM 1398 C CA . LEU A 1 181 ? 2.915 -7.443 -6.493 1.00 98.69 181 LEU A CA 1
ATOM 1399 C C . LEU A 1 181 ? 2.624 -6.359 -7.527 1.00 98.69 181 LEU A C 1
ATOM 1401 O O . LEU A 1 181 ? 2.616 -6.650 -8.718 1.00 98.69 181 LEU A O 1
ATOM 1405 N N . GLU A 1 182 ? 2.428 -5.123 -7.085 1.00 98.31 182 GLU A N 1
ATOM 1406 C CA . GLU A 1 182 ? 2.302 -3.948 -7.951 1.00 98.31 182 GLU A CA 1
ATOM 1407 C C . GLU A 1 182 ? 3.297 -2.880 -7.489 1.00 98.31 182 GLU A C 1
ATOM 1409 O O . GLU A 1 182 ? 3.276 -2.475 -6.329 1.00 98.31 182 GLU A O 1
ATOM 1414 N N . LEU A 1 183 ? 4.178 -2.444 -8.389 1.00 97.62 183 LEU A N 1
ATOM 1415 C CA . LEU A 1 183 ? 5.170 -1.397 -8.158 1.00 97.62 183 LEU A CA 1
ATOM 1416 C C . LEU A 1 183 ? 4.991 -0.307 -9.214 1.00 97.62 183 LEU A C 1
ATOM 1418 O O . LEU A 1 183 ? 5.073 -0.588 -10.409 1.00 97.62 183 LEU A O 1
ATOM 1422 N N . TRP A 1 184 ? 4.757 0.931 -8.785 1.00 96.38 184 TRP A N 1
ATOM 1423 C CA . TRP A 1 184 ? 4.755 2.093 -9.673 1.00 96.38 184 TRP A CA 1
ATOM 1424 C C . TRP A 1 184 ? 6.162 2.678 -9.707 1.00 96.38 184 TRP A C 1
ATOM 1426 O O . TRP A 1 184 ? 6.595 3.278 -8.725 1.00 96.38 184 TRP A O 1
ATOM 1436 N N . LEU A 1 185 ? 6.884 2.465 -10.810 1.00 94.25 185 LEU A N 1
ATOM 1437 C CA . LEU A 1 185 ? 8.303 2.829 -10.906 1.00 94.25 185 LEU A CA 1
ATOM 1438 C C . LEU A 1 185 ? 8.513 4.342 -11.023 1.00 94.25 185 LEU A C 1
ATOM 1440 O O . LEU A 1 185 ? 9.511 4.868 -10.539 1.00 94.25 185 LEU A O 1
ATOM 1444 N N . GLY A 1 186 ? 7.540 5.043 -11.594 1.00 91.19 186 GLY A N 1
ATOM 1445 C CA . GLY A 1 186 ? 7.520 6.490 -11.691 1.00 91.19 186 GLY A CA 1
ATOM 1446 C C . GLY A 1 186 ? 8.440 7.064 -12.765 1.00 91.19 186 GLY A C 1
ATOM 1447 O O . GLY A 1 186 ? 8.831 6.399 -13.730 1.00 91.19 186 GLY A O 1
ATOM 1448 N N . ASP A 1 187 ? 8.753 8.342 -12.576 1.00 88.88 187 ASP A N 1
ATOM 1449 C CA . ASP A 1 187 ? 9.565 9.158 -13.468 1.00 88.88 187 ASP A CA 1
ATOM 1450 C C . ASP A 1 187 ? 10.919 9.511 -12.820 1.00 88.88 187 ASP A C 1
ATOM 1452 O O . ASP A 1 187 ? 10.963 9.840 -11.624 1.00 88.88 187 ASP A O 1
ATOM 1456 N N . PRO A 1 188 ? 12.022 9.522 -13.590 1.00 86.62 188 PRO A N 1
ATOM 1457 C CA . PRO A 1 188 ? 13.317 10.011 -13.126 1.00 86.62 188 PRO A CA 1
ATOM 1458 C C . PRO A 1 188 ? 13.288 11.416 -12.507 1.00 86.62 188 PRO A C 1
ATOM 1460 O O . PRO A 1 188 ? 14.057 11.678 -11.582 1.00 86.62 188 PRO A O 1
ATOM 1463 N N . THR A 1 189 ? 12.393 12.318 -12.936 1.00 87.56 189 THR A N 1
ATOM 1464 C CA . THR A 1 189 ? 12.278 13.667 -12.345 1.00 87.56 189 THR A CA 1
ATOM 1465 C C . THR A 1 189 ? 11.826 13.651 -10.887 1.00 87.56 189 THR A C 1
ATOM 1467 O O . THR A 1 189 ? 12.082 14.609 -10.160 1.00 87.56 189 THR A O 1
ATOM 1470 N N . TYR A 1 190 ? 11.178 12.570 -10.452 1.00 83.88 190 TYR A N 1
ATOM 1471 C CA . TYR A 1 190 ? 10.748 12.351 -9.070 1.00 83.88 190 TYR A CA 1
ATOM 1472 C C . TYR A 1 190 ? 11.627 11.321 -8.339 1.00 83.88 190 TYR A C 1
ATOM 1474 O O . TYR A 1 190 ? 11.252 10.846 -7.270 1.00 83.88 190 TYR A O 1
ATOM 1482 N N . GLY A 1 191 ? 12.795 10.979 -8.898 1.00 86.00 191 GLY A N 1
ATOM 1483 C CA . GLY A 1 191 ? 13.742 10.026 -8.312 1.00 86.00 191 GLY A CA 1
ATOM 1484 C C . GLY A 1 191 ? 13.509 8.565 -8.704 1.00 86.00 191 GLY A C 1
ATOM 1485 O O . GLY A 1 191 ? 14.087 7.684 -8.080 1.00 86.00 191 GLY A O 1
ATOM 1486 N N . GLY A 1 192 ? 12.669 8.293 -9.708 1.00 86.75 192 GLY A N 1
ATOM 1487 C CA . GLY A 1 192 ? 12.479 6.952 -10.258 1.00 86.75 192 GLY A CA 1
ATOM 1488 C C . GLY A 1 192 ? 13.594 6.577 -11.230 1.00 86.75 192 GLY A C 1
ATOM 1489 O O . GLY A 1 192 ? 13.469 6.804 -12.427 1.00 86.75 192 GLY A O 1
ATOM 1490 N N . ASP A 1 193 ? 14.680 5.999 -10.727 1.00 90.69 193 ASP A N 1
ATOM 1491 C CA . ASP A 1 193 ? 15.829 5.520 -11.511 1.00 90.69 193 ASP A CA 1
ATOM 1492 C C . ASP A 1 193 ? 15.955 3.985 -11.521 1.00 90.69 193 ASP A C 1
ATOM 1494 O O . ASP A 1 193 ? 17.001 3.440 -11.868 1.00 90.69 193 ASP A O 1
ATOM 1498 N N . THR A 1 194 ? 14.873 3.275 -11.175 1.00 93.56 194 THR A N 1
ATOM 1499 C CA . THR A 1 194 ? 14.798 1.810 -11.292 1.00 93.56 194 THR A CA 1
ATOM 1500 C C . THR A 1 194 ? 14.958 1.370 -12.746 1.00 93.56 194 THR A C 1
ATOM 1502 O O . THR A 1 194 ? 14.231 1.817 -13.632 1.00 93.56 194 THR A O 1
ATOM 1505 N N . THR A 1 195 ? 15.865 0.424 -12.969 1.00 94.88 195 THR A N 1
ATOM 1506 C CA . THR A 1 195 ? 16.150 -0.183 -14.272 1.00 94.88 195 THR A CA 1
ATOM 1507 C C . THR A 1 195 ? 15.647 -1.627 -14.353 1.00 94.88 195 THR A C 1
ATOM 1509 O O . THR A 1 195 ? 15.268 -2.241 -13.354 1.00 94.88 195 THR A O 1
ATOM 1512 N N . VAL A 1 196 ? 15.677 -2.214 -15.552 1.00 94.81 196 VAL A N 1
ATOM 1513 C CA . VAL A 1 196 ? 15.377 -3.644 -15.756 1.00 94.81 196 VAL A CA 1
A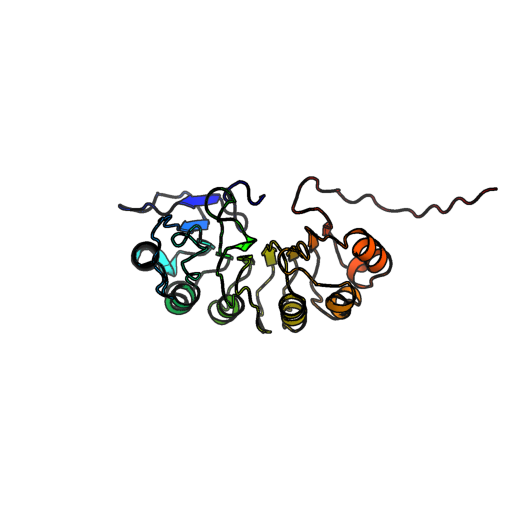TOM 1514 C C . VAL A 1 196 ? 16.314 -4.544 -14.935 1.00 94.81 196 VAL A C 1
ATOM 1516 O O . VAL A 1 196 ? 15.873 -5.566 -14.403 1.00 94.81 196 VAL A O 1
ATOM 1519 N N . ASP A 1 197 ? 17.583 -4.157 -14.778 1.00 96.25 197 ASP A N 1
ATOM 1520 C CA . ASP A 1 197 ? 18.585 -4.937 -14.039 1.00 96.25 197 ASP A CA 1
ATOM 1521 C C . ASP A 1 197 ? 18.243 -5.054 -12.548 1.00 96.25 197 ASP A C 1
ATOM 1523 O O . ASP A 1 197 ? 18.461 -6.099 -11.932 1.00 96.25 197 ASP A O 1
ATOM 1527 N N . ASP A 1 198 ? 17.611 -4.027 -11.979 1.00 97.06 198 ASP A N 1
ATOM 1528 C CA . ASP A 1 198 ? 17.134 -4.039 -10.591 1.00 97.06 198 ASP A CA 1
ATOM 1529 C C . ASP A 1 198 ? 16.025 -5.066 -10.358 1.00 97.06 198 ASP A C 1
ATOM 1531 O O . ASP A 1 198 ? 15.839 -5.558 -9.244 1.00 97.06 198 ASP A O 1
ATOM 1535 N N . LEU A 1 199 ? 15.312 -5.426 -11.425 1.00 96.81 199 LEU A N 1
ATOM 1536 C CA . LEU A 1 199 ? 14.241 -6.413 -11.430 1.00 96.81 199 LEU A CA 1
ATOM 1537 C C . LEU A 1 199 ? 14.736 -7.809 -11.833 1.00 96.81 199 LEU A C 1
ATOM 1539 O O . LEU A 1 199 ? 13.951 -8.760 -11.805 1.00 96.81 199 LEU A O 1
ATOM 1543 N N . ALA A 1 200 ? 16.017 -7.982 -12.174 1.00 95.56 200 ALA A N 1
ATOM 1544 C CA . ALA A 1 200 ? 16.542 -9.236 -12.713 1.00 95.56 200 ALA A CA 1
ATOM 1545 C C . ALA A 1 200 ? 16.216 -10.483 -11.857 1.00 95.56 200 ALA A C 1
ATOM 1547 O O . ALA A 1 200 ? 15.775 -11.483 -12.435 1.00 95.56 200 ALA A O 1
ATOM 1548 N N . PRO A 1 201 ? 16.321 -10.471 -10.507 1.00 96.12 201 PRO A N 1
ATOM 1549 C CA . PRO A 1 201 ? 15.948 -11.631 -9.688 1.00 96.12 201 PRO A CA 1
ATOM 1550 C C . PRO A 1 201 ? 14.457 -11.989 -9.786 1.00 96.12 201 PRO A C 1
ATOM 1552 O O . PRO A 1 201 ? 14.087 -13.170 -9.764 1.00 96.12 201 PRO A O 1
ATOM 1555 N N . LEU A 1 202 ? 13.595 -10.975 -9.913 1.00 96.88 202 LEU A N 1
ATOM 1556 C CA . LEU A 1 202 ? 12.159 -11.149 -10.110 1.00 96.88 202 LEU A CA 1
ATOM 1557 C C . LEU A 1 202 ? 11.877 -11.730 -11.494 1.00 96.88 202 LEU A C 1
ATOM 1559 O O . LEU A 1 202 ? 11.191 -12.746 -11.588 1.00 96.88 202 LEU A O 1
ATOM 1563 N N . LEU A 1 203 ? 12.446 -11.137 -12.548 1.00 96.88 203 LEU A N 1
ATOM 1564 C CA . LEU A 1 203 ? 12.259 -11.563 -13.939 1.00 96.88 203 LEU A CA 1
ATOM 1565 C C . LEU A 1 203 ? 12.753 -12.997 -14.165 1.00 96.88 203 LEU A C 1
ATOM 1567 O O . LEU A 1 203 ? 12.059 -13.811 -14.781 1.00 96.88 203 LEU A O 1
ATOM 1571 N N . ALA A 1 204 ? 13.893 -13.353 -13.568 1.00 96.81 204 ALA A N 1
ATOM 1572 C CA . ALA A 1 204 ? 14.437 -14.709 -13.566 1.00 96.81 204 ALA A CA 1
ATOM 1573 C C . ALA A 1 204 ? 13.570 -15.722 -12.789 1.00 96.81 204 ALA A C 1
ATOM 1575 O O . ALA A 1 204 ? 13.833 -16.925 -12.834 1.00 96.81 204 ALA A O 1
ATOM 1576 N N . GLY A 1 205 ? 12.534 -15.267 -12.076 1.00 94.06 205 GLY A N 1
ATOM 1577 C CA . GLY A 1 205 ? 11.626 -16.112 -11.307 1.00 94.06 205 GLY A CA 1
ATOM 1578 C C . GLY A 1 205 ? 12.240 -16.672 -10.020 1.00 94.06 205 GLY A C 1
ATOM 1579 O O . GLY A 1 205 ? 11.738 -17.667 -9.495 1.00 94.06 205 GLY A O 1
ATOM 1580 N N . GLN A 1 206 ? 13.311 -16.063 -9.514 1.00 95.50 206 GLN A N 1
ATOM 1581 C CA . GLN A 1 206 ? 14.025 -16.510 -8.311 1.00 95.50 206 GLN A CA 1
ATOM 1582 C C . GLN A 1 206 ? 13.362 -16.017 -7.018 1.00 95.50 206 GLN A C 1
ATOM 1584 O O . GLN A 1 206 ? 13.689 -16.491 -5.930 1.00 95.50 206 GLN A O 1
ATOM 1589 N N . ARG A 1 207 ? 12.434 -15.061 -7.135 1.00 95.81 207 ARG A N 1
ATOM 1590 C CA . ARG A 1 207 ? 11.643 -14.498 -6.038 1.00 95.81 207 ARG A CA 1
ATOM 1591 C C . ARG A 1 207 ? 10.167 -14.868 -6.169 1.00 95.81 207 ARG A C 1
ATOM 1593 O O . ARG A 1 207 ? 9.704 -15.240 -7.250 1.00 95.81 207 ARG A O 1
ATOM 1600 N N . PHE A 1 208 ? 9.467 -14.801 -5.036 1.00 97.56 208 PHE A N 1
ATOM 1601 C CA . PHE A 1 208 ? 8.012 -14.954 -4.902 1.00 97.56 208 PHE A CA 1
ATOM 1602 C C . PHE A 1 208 ? 7.446 -16.157 -5.687 1.00 97.56 208 PHE A C 1
ATOM 1604 O O . PHE A 1 208 ? 6.827 -16.004 -6.744 1.00 97.56 208 PHE A O 1
ATOM 1611 N N . PRO A 1 209 ? 7.675 -17.396 -5.211 1.00 96.31 209 PRO A N 1
ATOM 1612 C CA . PRO A 1 209 ? 7.245 -18.607 -5.916 1.00 96.31 209 PRO A CA 1
ATOM 1613 C C . PRO A 1 209 ? 5.726 -18.672 -6.151 1.00 96.31 209 PRO A C 1
ATOM 1615 O O . PRO A 1 209 ? 5.298 -19.259 -7.143 1.00 96.31 209 PRO A O 1
ATOM 1618 N N . ALA A 1 210 ? 4.929 -18.040 -5.283 1.00 97.88 210 ALA A N 1
ATOM 1619 C CA . ALA A 1 210 ? 3.471 -17.993 -5.367 1.00 97.88 210 ALA A CA 1
ATOM 1620 C C . ALA A 1 210 ? 2.917 -16.858 -6.254 1.00 97.88 210 ALA A C 1
ATOM 1622 O O . ALA A 1 210 ? 1.700 -16.768 -6.409 1.00 97.88 210 ALA A O 1
ATOM 1623 N N . LEU A 1 211 ? 3.774 -16.017 -6.850 1.00 98.50 211 LEU A N 1
ATOM 1624 C CA . LEU A 1 211 ? 3.350 -14.828 -7.592 1.00 98.50 211 LEU A CA 1
ATOM 1625 C C . LEU A 1 211 ? 2.445 -15.193 -8.776 1.00 98.50 211 LEU A C 1
ATOM 1627 O O . LEU A 1 211 ? 2.824 -15.995 -9.629 1.00 98.50 211 LEU A O 1
ATOM 1631 N N . ARG A 1 212 ? 1.262 -14.578 -8.839 1.00 98.25 212 ARG A N 1
ATOM 1632 C CA . ARG A 1 212 ? 0.275 -14.731 -9.921 1.00 98.25 212 ARG A CA 1
ATOM 1633 C C . ARG A 1 212 ? -0.005 -13.424 -10.641 1.00 98.25 212 ARG A C 1
ATOM 1635 O O . ARG A 1 212 ? -0.324 -13.450 -11.825 1.00 98.25 212 ARG A O 1
ATOM 1642 N N . ARG A 1 213 ? 0.115 -12.288 -9.962 1.00 98.31 213 ARG A N 1
ATOM 1643 C CA . ARG A 1 213 ? -0.132 -10.968 -10.537 1.00 98.31 213 ARG A CA 1
ATOM 1644 C C . ARG A 1 213 ? 1.085 -10.085 -10.323 1.00 98.31 213 ARG A C 1
ATOM 1646 O O . ARG A 1 213 ? 1.525 -9.923 -9.188 1.00 98.31 213 ARG A O 1
ATOM 1653 N N . LEU A 1 214 ? 1.615 -9.550 -11.418 1.00 98.12 214 LEU A N 1
ATOM 1654 C CA . LEU A 1 214 ? 2.724 -8.605 -11.411 1.00 98.12 214 LEU A CA 1
ATOM 1655 C C . LEU A 1 214 ? 2.300 -7.327 -12.131 1.00 98.12 214 LEU A C 1
ATOM 1657 O O . LEU A 1 214 ? 1.917 -7.383 -13.297 1.00 98.12 214 LEU A O 1
ATOM 1661 N N . GLY A 1 215 ? 2.392 -6.197 -11.441 1.00 97.38 215 GLY A N 1
ATOM 1662 C CA . GLY A 1 215 ? 2.267 -4.864 -12.006 1.00 97.38 215 GLY A CA 1
ATOM 1663 C C . GLY A 1 215 ? 3.594 -4.120 -11.915 1.00 97.38 215 GLY A C 1
ATOM 1664 O O . GLY A 1 215 ? 4.106 -3.926 -10.815 1.00 97.38 215 GLY A O 1
ATOM 1665 N N . LEU A 1 216 ? 4.146 -3.714 -13.053 1.00 96.31 216 LEU A N 1
ATOM 1666 C CA . LEU A 1 216 ? 5.269 -2.780 -13.142 1.00 96.31 216 LEU A CA 1
ATOM 1667 C C . LEU A 1 216 ? 4.747 -1.537 -13.856 1.00 96.31 216 LEU A C 1
ATOM 1669 O O . LEU A 1 216 ? 4.870 -1.381 -15.069 1.00 96.31 216 LEU A O 1
ATOM 1673 N N . CYS A 1 217 ? 4.042 -0.723 -13.083 1.00 94.00 217 CYS A N 1
ATOM 1674 C CA . CYS A 1 217 ? 3.188 0.341 -13.578 1.00 94.00 217 CYS A CA 1
ATOM 1675 C C . CYS A 1 217 ? 3.917 1.686 -13.588 1.00 94.00 217 CYS A C 1
ATOM 1677 O O . CYS A 1 217 ? 4.959 1.852 -12.951 1.00 94.00 217 CYS A O 1
ATOM 1679 N N . ASN A 1 218 ? 3.317 2.668 -14.266 1.00 91.38 218 ASN A N 1
ATOM 1680 C CA . ASN A 1 218 ? 3.765 4.065 -14.265 1.00 91.38 218 ASN A CA 1
ATOM 1681 C C . ASN A 1 218 ? 5.277 4.202 -14.531 1.00 91.38 218 ASN A C 1
ATOM 1683 O O . ASN A 1 218 ? 5.957 4.922 -13.816 1.00 91.38 218 ASN A O 1
ATOM 1687 N N . ALA A 1 219 ? 5.823 3.446 -15.485 1.00 89.44 219 ALA A N 1
ATOM 1688 C CA . ALA A 1 219 ? 7.259 3.380 -15.736 1.00 89.44 219 ALA A CA 1
ATOM 1689 C C . ALA A 1 219 ? 7.619 4.072 -17.055 1.00 89.44 219 ALA A C 1
ATOM 1691 O O . ALA A 1 219 ? 7.054 3.737 -18.095 1.00 89.44 219 ALA A O 1
ATOM 1692 N N . GLN A 1 220 ? 8.612 4.966 -17.038 1.00 90.19 220 GLN A N 1
ATOM 1693 C CA . GLN A 1 220 ? 9.170 5.553 -18.270 1.00 90.19 220 GLN A CA 1
ATOM 1694 C C . GLN A 1 220 ? 9.863 4.509 -19.165 1.00 90.19 220 GLN A C 1
ATOM 1696 O O . GLN A 1 220 ? 9.932 4.672 -20.378 1.00 90.19 220 GLN A O 1
ATOM 1701 N N . ILE A 1 221 ? 10.326 3.405 -18.571 1.00 89.00 221 ILE A N 1
ATOM 1702 C CA . ILE A 1 221 ? 10.995 2.284 -19.250 1.00 89.00 221 ILE A CA 1
ATOM 1703 C C . ILE A 1 221 ? 10.022 1.158 -19.653 1.00 89.00 221 ILE A C 1
ATOM 1705 O O . ILE A 1 221 ? 10.390 -0.015 -19.662 1.00 89.00 221 ILE A O 1
ATOM 1709 N N . ALA A 1 222 ? 8.752 1.475 -19.928 1.00 90.50 222 ALA A N 1
ATOM 1710 C CA . ALA A 1 222 ? 7.720 0.466 -20.193 1.00 90.50 222 ALA A CA 1
ATOM 1711 C C . ALA A 1 222 ? 8.053 -0.464 -21.379 1.00 90.50 222 ALA A C 1
ATOM 1713 O O . ALA A 1 222 ? 7.794 -1.666 -21.292 1.00 90.50 222 ALA A O 1
ATOM 1714 N N . ASP A 1 223 ? 8.653 0.066 -22.449 1.00 90.50 223 ASP A N 1
ATOM 1715 C CA . ASP A 1 223 ? 9.040 -0.723 -23.628 1.00 90.50 223 ASP A CA 1
ATOM 1716 C C . ASP A 1 223 ? 10.176 -1.707 -23.302 1.00 90.50 223 ASP A C 1
ATOM 1718 O O . ASP A 1 223 ? 10.063 -2.899 -23.596 1.00 90.50 223 ASP A O 1
ATOM 1722 N N . ASP A 1 224 ? 11.216 -1.243 -22.601 1.00 92.94 224 ASP A N 1
ATOM 1723 C CA . ASP A 1 224 ? 12.331 -2.087 -22.151 1.00 92.94 224 ASP A CA 1
ATOM 1724 C C . ASP A 1 224 ? 11.844 -3.192 -21.199 1.00 92.94 224 ASP A C 1
ATOM 1726 O O . ASP A 1 224 ? 12.272 -4.348 -21.277 1.00 92.94 224 ASP A O 1
ATOM 1730 N N . LEU A 1 225 ? 10.896 -2.860 -20.312 1.00 93.69 225 LEU A N 1
ATOM 1731 C CA . LEU A 1 225 ? 10.248 -3.835 -19.436 1.00 93.69 225 LEU A CA 1
ATOM 1732 C C . LEU A 1 225 ? 9.466 -4.875 -20.236 1.00 93.69 225 LEU A C 1
ATOM 1734 O O . LEU A 1 225 ? 9.555 -6.065 -19.928 1.00 93.69 225 LEU A O 1
ATOM 1738 N N . ALA A 1 226 ? 8.710 -4.456 -21.253 1.00 93.38 226 ALA A N 1
ATOM 1739 C CA . ALA A 1 226 ? 7.945 -5.363 -22.098 1.00 93.38 226 ALA A CA 1
ATOM 1740 C C . ALA A 1 226 ? 8.862 -6.337 -22.858 1.00 93.38 226 ALA A C 1
ATOM 1742 O O . ALA A 1 226 ? 8.577 -7.539 -22.893 1.00 93.38 226 ALA A O 1
ATOM 1743 N N . GLU A 1 227 ? 9.980 -5.849 -23.404 1.00 94.12 227 GLU A N 1
ATOM 1744 C CA . GLU A 1 227 ? 10.989 -6.684 -24.063 1.00 94.12 227 GLU A CA 1
ATOM 1745 C C . GLU A 1 227 ? 11.606 -7.694 -23.086 1.00 94.12 227 GLU A C 1
ATOM 1747 O O . GLU A 1 227 ? 11.619 -8.900 -23.358 1.00 94.12 227 GLU A O 1
ATOM 1752 N N . ALA A 1 228 ? 12.041 -7.236 -21.910 1.00 94.56 228 ALA A N 1
ATOM 1753 C CA . ALA A 1 228 ? 12.627 -8.104 -20.893 1.00 94.56 228 ALA A CA 1
ATOM 1754 C C . ALA A 1 228 ? 11.635 -9.175 -20.404 1.00 94.56 228 ALA A C 1
ATOM 1756 O O . ALA A 1 228 ? 11.994 -10.345 -20.229 1.00 94.56 228 ALA A O 1
ATOM 1757 N N . LEU A 1 229 ? 10.365 -8.803 -20.222 1.00 93.94 229 LEU A N 1
ATOM 1758 C CA . LEU A 1 229 ? 9.301 -9.704 -19.784 1.00 93.94 229 LEU A CA 1
ATOM 1759 C C . LEU A 1 229 ? 8.924 -10.744 -20.841 1.00 93.94 229 LEU A C 1
ATOM 1761 O O . LEU A 1 229 ? 8.568 -11.863 -20.468 1.00 93.94 229 LEU A O 1
ATOM 1765 N N . ALA A 1 230 ? 9.044 -10.436 -22.135 1.00 92.38 230 ALA A N 1
ATOM 1766 C CA . ALA A 1 230 ? 8.694 -11.364 -23.213 1.00 92.38 230 ALA A CA 1
ATOM 1767 C C . ALA A 1 230 ? 9.452 -12.703 -23.124 1.00 92.38 230 ALA A C 1
ATOM 1769 O O . ALA A 1 230 ? 8.914 -13.753 -23.487 1.00 92.38 230 ALA A O 1
ATOM 1770 N N . ALA A 1 231 ? 10.682 -12.680 -22.600 1.00 88.94 231 ALA A N 1
ATOM 1771 C CA . ALA A 1 231 ? 11.513 -13.864 -22.386 1.00 88.94 231 ALA A CA 1
ATOM 1772 C C . ALA A 1 231 ? 11.636 -14.284 -20.908 1.00 88.94 231 ALA A C 1
ATOM 1774 O O . ALA A 1 231 ? 12.231 -15.327 -20.612 1.00 88.94 231 ALA A O 1
ATOM 1775 N N . ALA A 1 232 ? 11.085 -13.507 -19.972 1.00 95.88 232 ALA A N 1
ATOM 1776 C CA . ALA A 1 232 ? 11.313 -13.694 -18.546 1.00 95.88 232 ALA A CA 1
ATOM 1777 C C . ALA A 1 232 ? 10.646 -14.979 -18.007 1.00 95.88 232 ALA A C 1
ATOM 1779 O O . ALA A 1 232 ? 9.435 -15.176 -18.163 1.00 95.88 232 ALA A O 1
ATOM 1780 N N . PRO A 1 233 ? 11.388 -15.851 -17.293 1.00 96.69 233 PRO A N 1
ATOM 1781 C CA . PRO A 1 233 ? 10.832 -17.053 -16.672 1.00 96.69 233 PRO A CA 1
ATOM 1782 C C . PRO A 1 233 ? 9.632 -16.807 -15.749 1.00 96.69 233 PRO A C 1
ATOM 1784 O O . PRO A 1 233 ? 8.757 -17.673 -15.656 1.00 96.69 233 PRO A O 1
ATOM 1787 N N . VAL A 1 234 ? 9.572 -15.651 -15.076 1.00 96.31 234 VAL A N 1
ATOM 1788 C CA . VAL A 1 234 ? 8.462 -15.303 -14.178 1.00 96.31 234 VAL A CA 1
ATOM 1789 C C . VAL A 1 234 ? 7.115 -15.282 -14.897 1.00 96.31 234 VAL A C 1
ATOM 1791 O O . VAL A 1 234 ? 6.129 -15.741 -14.334 1.00 96.31 234 VAL A O 1
ATOM 1794 N N . VAL A 1 235 ? 7.057 -14.871 -16.166 1.00 95.44 235 VAL A N 1
ATOM 1795 C CA . VAL A 1 235 ? 5.786 -14.720 -16.895 1.00 95.44 235 VAL A CA 1
ATOM 1796 C C . VAL A 1 235 ? 5.034 -16.046 -17.028 1.00 95.44 235 VAL A C 1
ATOM 1798 O O . VAL A 1 235 ? 3.808 -16.062 -17.024 1.00 95.44 235 VAL A O 1
ATOM 1801 N N . ARG A 1 236 ? 5.737 -17.186 -17.026 1.00 94.75 236 ARG A N 1
ATOM 1802 C CA . ARG A 1 236 ? 5.120 -18.521 -17.144 1.00 94.75 236 ARG A CA 1
ATOM 1803 C C . ARG A 1 236 ? 4.167 -18.883 -16.003 1.00 94.75 236 ARG A C 1
ATOM 1805 O O . ARG A 1 236 ? 3.341 -19.773 -16.188 1.00 94.75 236 ARG A O 1
ATOM 1812 N N . ARG A 1 237 ? 4.304 -18.262 -14.825 1.00 95.19 237 ARG A N 1
ATOM 1813 C CA . ARG A 1 237 ? 3.432 -18.533 -13.664 1.00 95.19 237 ARG A CA 1
ATOM 1814 C C . ARG A 1 237 ? 2.364 -17.460 -13.443 1.00 95.19 237 ARG A C 1
ATOM 1816 O O . ARG A 1 237 ? 1.459 -17.691 -12.638 1.00 95.19 237 ARG A O 1
ATOM 1823 N N . LEU A 1 238 ? 2.494 -16.314 -14.118 1.00 97.06 238 LEU A N 1
ATOM 1824 C CA . LEU A 1 238 ? 1.599 -15.179 -13.953 1.00 97.06 238 LEU A CA 1
ATOM 1825 C C . LEU A 1 238 ? 0.262 -15.439 -14.651 1.00 97.06 238 LEU A C 1
ATOM 1827 O O . LEU A 1 238 ? 0.196 -15.916 -15.779 1.00 97.06 238 LEU A O 1
ATOM 1831 N N . GLU A 1 239 ? -0.807 -15.073 -13.964 1.00 97.31 239 GLU A N 1
ATOM 1832 C CA . GLU A 1 239 ? -2.171 -14.996 -14.478 1.00 97.31 239 GLU A CA 1
ATOM 1833 C C . GLU A 1 239 ? -2.498 -13.579 -14.966 1.00 97.31 239 GLU A C 1
ATOM 1835 O O . GLU A 1 239 ? -3.413 -13.379 -15.763 1.00 97.31 239 GLU A O 1
ATOM 1840 N N . THR A 1 240 ? -1.779 -12.568 -14.471 1.00 96.12 240 THR A N 1
ATOM 1841 C CA . THR A 1 240 ? -1.948 -11.168 -14.870 1.00 96.12 240 THR A CA 1
ATOM 1842 C C . THR A 1 240 ? -0.599 -10.463 -14.869 1.00 96.12 240 THR A C 1
ATOM 1844 O O . THR A 1 240 ? 0.151 -10.548 -13.896 1.00 96.12 240 THR A O 1
ATOM 1847 N N . LEU A 1 241 ? -0.326 -9.746 -15.955 1.00 95.19 241 LEU A N 1
ATOM 1848 C CA . LEU A 1 241 ? 0.782 -8.812 -16.086 1.00 95.19 241 LEU A CA 1
ATOM 1849 C C . LEU A 1 241 ? 0.196 -7.434 -16.404 1.00 95.19 241 LEU A C 1
ATOM 1851 O O . LEU A 1 241 ? -0.616 -7.320 -17.323 1.00 95.19 241 LEU A O 1
ATOM 1855 N N . ASP A 1 242 ? 0.586 -6.419 -15.641 1.00 94.31 242 ASP A N 1
ATOM 1856 C CA . ASP A 1 242 ? 0.149 -5.034 -15.815 1.00 94.31 242 ASP A CA 1
ATOM 1857 C C . ASP A 1 242 ? 1.376 -4.131 -16.015 1.00 94.31 242 ASP A C 1
ATOM 1859 O O . ASP A 1 242 ? 2.256 -4.071 -15.162 1.00 94.31 242 ASP A O 1
ATOM 1863 N N . LEU A 1 243 ? 1.448 -3.468 -17.169 1.00 91.00 243 LEU A N 1
ATOM 1864 C CA . LEU A 1 243 ? 2.465 -2.461 -17.508 1.00 91.00 243 LEU A CA 1
ATOM 1865 C C . LEU A 1 243 ? 1.820 -1.084 -17.746 1.00 91.00 243 LEU A C 1
ATOM 1867 O O . LEU A 1 243 ? 2.390 -0.222 -18.409 1.00 91.00 243 LEU A O 1
ATOM 1871 N N . SER A 1 244 ? 0.580 -0.889 -17.285 1.00 86.38 244 SER A N 1
ATOM 1872 C CA . SER A 1 244 ? -0.162 0.353 -17.497 1.00 86.38 244 SER A CA 1
ATOM 1873 C C . SER A 1 244 ? 0.397 1.504 -16.656 1.00 86.38 244 SER A C 1
ATOM 1875 O O . SER A 1 244 ? 1.121 1.314 -15.682 1.00 86.38 244 SER A O 1
ATOM 1877 N N . LEU A 1 245 ? -0.003 2.734 -16.976 1.00 74.25 245 LEU A N 1
ATOM 1878 C CA . LEU A 1 245 ? 0.344 3.950 -16.223 1.00 74.25 245 LEU A CA 1
ATOM 1879 C C . LEU A 1 245 ? -0.333 4.042 -14.834 1.00 74.25 245 LEU A C 1
ATOM 1881 O O . LEU A 1 245 ? -0.562 5.133 -14.327 1.00 74.25 245 LEU A O 1
ATOM 1885 N N . GLY A 1 246 ? -0.707 2.910 -14.230 1.00 58.25 246 GLY A N 1
ATOM 1886 C CA . GLY A 1 246 ? -1.626 2.866 -13.098 1.00 58.25 246 GLY A CA 1
ATOM 1887 C C . GLY A 1 246 ? -3.069 2.924 -13.594 1.00 58.25 246 GLY A C 1
ATOM 1888 O O . GLY A 1 246 ? -3.662 3.987 -13.719 1.00 58.25 246 GLY A O 1
ATOM 1889 N N . ARG A 1 247 ? -3.631 1.759 -13.943 1.00 38.88 247 ARG A N 1
ATOM 1890 C CA . ARG A 1 247 ? -5.015 1.540 -14.415 1.00 38.88 247 ARG A CA 1
ATOM 1891 C C . ARG A 1 247 ? -5.670 2.723 -15.146 1.00 38.88 247 ARG A C 1
ATOM 1893 O O . ARG A 1 247 ? -6.574 3.370 -14.618 1.00 38.88 247 ARG A O 1
ATOM 1900 N N . VAL A 1 248 ? -5.395 2.808 -16.444 1.00 29.11 248 VAL A N 1
ATOM 1901 C CA . VAL A 1 248 ? -6.455 3.005 -17.441 1.00 29.11 248 VAL A CA 1
ATOM 1902 C C . VAL A 1 248 ? -6.301 1.868 -18.462 1.00 29.11 248 VAL A C 1
ATOM 1904 O O . VAL A 1 248 ? -5.310 1.811 -19.174 1.00 29.11 248 VAL A O 1
ATOM 1907 N N . PHE A 1 249 ? -7.278 0.950 -18.470 1.00 26.75 249 PHE A N 1
ATOM 1908 C CA . PHE A 1 249 ? -7.419 -0.288 -19.270 1.00 26.75 249 PHE A CA 1
ATOM 1909 C C . PHE A 1 249 ? -6.713 -1.577 -18.788 1.00 26.75 249 PHE A C 1
ATOM 1911 O O . PHE A 1 249 ? -5.504 -1.744 -18.867 1.00 26.75 249 PHE A O 1
ATOM 1918 N N . ARG A 1 250 ? -7.539 -2.556 -18.372 1.00 32.41 250 ARG A N 1
ATOM 1919 C CA . ARG A 1 250 ? -7.181 -3.979 -18.236 1.00 32.41 250 ARG A CA 1
ATOM 1920 C C . ARG A 1 250 ? -7.283 -4.657 -19.604 1.00 32.41 250 ARG A C 1
ATOM 1922 O O . ARG A 1 250 ? -8.382 -4.726 -20.152 1.00 32.41 250 ARG A O 1
ATOM 1929 N N . PHE A 1 251 ? -6.198 -5.241 -20.107 1.00 28.53 251 PHE A N 1
ATOM 1930 C CA . PHE A 1 251 ? -6.301 -6.281 -21.133 1.00 28.53 251 PHE A CA 1
ATOM 1931 C C . PHE A 1 251 ? -6.660 -7.608 -20.456 1.00 28.53 251 PHE A C 1
ATOM 1933 O O . PHE A 1 251 ? -5.890 -8.151 -19.667 1.00 28.53 251 PHE A O 1
ATOM 1940 N N . PHE A 1 252 ? -7.848 -8.139 -20.752 1.00 33.81 252 PHE A N 1
ATOM 1941 C CA . PHE A 1 252 ? -8.136 -9.548 -20.497 1.00 33.81 252 PHE A CA 1
ATOM 1942 C C . PHE A 1 252 ? -7.342 -10.383 -21.500 1.00 33.81 252 PHE A C 1
ATOM 1944 O O . PHE A 1 252 ? -7.379 -10.107 -22.698 1.00 33.81 252 PHE A O 1
ATOM 1951 N N . GLY A 1 253 ? -6.605 -11.369 -20.985 1.00 28.92 253 GLY A N 1
ATOM 1952 C CA . GLY A 1 253 ? -5.635 -12.167 -21.725 1.00 28.92 253 GLY A CA 1
ATOM 1953 C C . GLY A 1 253 ? -6.115 -12.601 -23.108 1.00 28.92 253 GLY A C 1
ATOM 1954 O O . GLY A 1 253 ? -6.998 -13.449 -23.246 1.00 28.92 253 GLY A O 1
ATOM 1955 N N . ALA A 1 254 ? -5.465 -12.066 -24.138 1.00 30.06 254 ALA A N 1
ATOM 1956 C CA . ALA A 1 254 ? -5.436 -12.718 -25.429 1.00 30.06 254 ALA A CA 1
ATOM 1957 C C . ALA A 1 254 ? -4.503 -13.924 -25.292 1.00 30.06 254 ALA A C 1
ATOM 1959 O O . ALA A 1 254 ? -3.297 -13.782 -25.088 1.00 30.06 254 ALA A O 1
ATOM 1960 N N . ARG A 1 255 ? -5.072 -15.128 -25.388 1.00 32.78 255 ARG A N 1
ATOM 1961 C CA . ARG A 1 255 ? -4.303 -16.321 -25.745 1.00 32.78 255 ARG A CA 1
ATOM 1962 C C . ARG A 1 255 ? -3.429 -15.969 -26.949 1.00 32.78 255 ARG A C 1
ATOM 1964 O O . ARG A 1 255 ? -3.961 -15.557 -27.978 1.00 32.78 255 ARG A O 1
ATOM 1971 N N . SER A 1 256 ? -2.117 -16.159 -26.832 1.00 30.05 256 SER A N 1
ATOM 1972 C CA . SER A 1 256 ? -1.236 -16.187 -27.998 1.00 30.05 256 SER A CA 1
ATOM 1973 C C . SER A 1 256 ? -1.784 -17.193 -29.022 1.00 30.05 256 SER A C 1
ATOM 1975 O O . SER A 1 256 ? -2.358 -18.223 -28.651 1.00 30.05 256 SER A O 1
ATOM 1977 N N . PRO A 1 257 ? -1.537 -16.942 -30.309 1.00 32.94 257 PRO A N 1
ATOM 1978 C CA . PRO A 1 257 ? -0.407 -17.656 -30.870 1.00 32.94 257 PRO A CA 1
ATOM 1979 C C . PRO A 1 257 ? 0.512 -16.726 -31.653 1.00 32.94 257 PRO A C 1
ATOM 1981 O O . PRO A 1 257 ? 0.086 -15.901 -32.456 1.00 32.94 257 PRO A O 1
ATOM 1984 N N . TRP A 1 258 ? 1.801 -16.925 -31.418 1.00 31.77 258 TRP A N 1
ATOM 1985 C CA . TRP A 1 258 ? 2.878 -16.545 -32.311 1.00 31.77 258 TRP A CA 1
ATOM 1986 C C . TRP A 1 258 ? 2.507 -16.846 -33.768 1.00 31.77 258 TRP A C 1
ATOM 1988 O O . TRP A 1 258 ? 2.295 -18.003 -34.126 1.00 31.77 258 TRP A O 1
ATOM 1998 N N . PHE A 1 259 ? 2.485 -15.814 -34.607 1.00 26.19 259 PHE A N 1
ATOM 1999 C CA . PHE A 1 259 ? 2.660 -15.953 -36.046 1.00 26.19 259 PHE A CA 1
ATOM 2000 C C . PHE A 1 259 ? 3.720 -14.954 -36.496 1.00 26.19 259 PHE A C 1
ATOM 2002 O O . PHE A 1 259 ? 3.462 -13.772 -36.698 1.00 26.19 259 PHE A O 1
ATOM 2009 N N . VAL A 1 260 ? 4.936 -15.470 -36.656 1.00 35.31 260 VAL A N 1
ATOM 2010 C CA . VAL A 1 260 ? 5.904 -14.913 -37.593 1.00 35.31 260 VAL A CA 1
ATOM 2011 C C . VAL A 1 260 ? 5.366 -15.243 -38.984 1.00 35.31 260 VAL A C 1
ATOM 2013 O O . VAL A 1 260 ? 5.352 -16.409 -39.374 1.00 35.31 260 VAL A O 1
ATOM 2016 N N . SER A 1 261 ? 4.924 -14.241 -39.740 1.00 30.20 261 SER A N 1
ATOM 2017 C CA . SER A 1 261 ? 4.901 -14.350 -41.197 1.00 30.20 261 SER A CA 1
ATOM 2018 C C . SER A 1 261 ? 5.910 -13.366 -41.762 1.00 30.20 261 SER A C 1
ATOM 2020 O O . SER A 1 261 ? 5.646 -12.172 -41.891 1.00 30.20 261 SER A O 1
ATOM 2022 N N . GLY A 1 262 ? 7.089 -13.884 -42.087 1.00 28.94 262 GLY A N 1
ATOM 2023 C CA . GLY A 1 262 ? 7.922 -13.247 -43.087 1.00 28.94 262 GLY A CA 1
ATOM 2024 C C . GLY A 1 262 ? 7.298 -13.446 -44.463 1.00 28.94 262 GLY A C 1
ATOM 2025 O O . GLY A 1 262 ? 6.845 -14.544 -44.780 1.00 28.94 262 GLY A O 1
ATOM 2026 N N . SER A 1 263 ? 7.343 -12.412 -45.295 1.00 32.12 263 SER A N 1
ATOM 2027 C CA . SER A 1 263 ? 7.531 -12.572 -46.735 1.00 32.12 263 SER A CA 1
ATOM 2028 C C . SER A 1 263 ? 7.822 -11.224 -47.391 1.00 32.12 263 SER A C 1
ATOM 2030 O O . SER A 1 263 ? 6.923 -10.396 -47.465 1.00 32.12 263 SER A O 1
ATOM 2032 N N . ARG A 1 264 ? 9.059 -11.136 -47.900 1.00 38.81 264 ARG A N 1
ATOM 2033 C CA . ARG A 1 264 ? 9.531 -10.476 -49.133 1.00 38.81 264 ARG A CA 1
ATOM 2034 C C . ARG A 1 264 ? 9.337 -8.975 -49.308 1.00 38.81 264 ARG A C 1
ATOM 2036 O O . ARG A 1 264 ? 8.186 -8.523 -49.434 1.00 38.81 264 ARG A O 1
#

Nearest PDB structures (foldseek):
  2ra8-assembly1_A  TM=8.828E-01  e=4.950E-13  Bacteroides fragilis YCH46
  8j07-assembly1_w  TM=4.568E-01  e=1.309E-01  Homo sapiens
  2wmf-assembly1_A  TM=4.776E-01  e=2.755E+00  Streptococcus pneumoniae TIGR4
  1bd0-assembly1_B  TM=2.385E-01  e=4.703E+00  Geobacillus stearothermophilus

Sequence (264 aa):
MSVLGHADVFAGRPVVEVPASGPLPTVDGPVAWRIDYPDWDNRTEEAPSPGFRDKFDRFVDATGESVEALVVGAWGYAAFNPAPIDQLCAAAPRLPNLTALFLGDIVSEECEISWMRVGDVSRLLVAYPRLESLRVRGGENFRFSPVRHERLSRLEVESGGLRPEFVRAVLDSELPALTDLELWLGDPTYGGDTTVDDLAPLLAGQRFPALRRLGLCNAQIADDLAEALAAAPVVRRLETLDLSLGRVFRFFGARSPWFVSGSR

pLDDT: mean 88.87, std 17.46, range [26.19, 98.88]

Foldseek 3Di:
DDLADFDCDDPNAGEAEQDLDDDGDDDDDDHAYEQADEAADQDQDQAFQPSSLVSVVVVLVVQQCPHQHYEYEYRYQQLRYEFCLVSLLVSLVSNQNHAYYEGYSYHVVRPDLQSGRYAEPQSNQVSHLNHQEYHYGHQPNYAYAAEEHARHQYYHYHHQADALRRLLSPQNHHHQNHAYYAYQQHDVVSHSPDDVVSCQCVQQVVGHVNHAEYHHALDPCLVVVVVSNVPGPNVVRYPYYHHYNPDDDDDDDDDDDDDDDDDD

Radius of gyration: 19.23 Å; Cα contacts (8 Å, |Δi|>4): 580; chains: 1; bounding box: 42×43×71 Å

Secondary structure (DSSP, 8-state):
--TTS--SEETTEEEEEPPSSSSPPP-SS--EEEEEE--------SS--HHHHHHHHHHHHHHGGG--EEEEEEES-TTTSPPSHHHHHHHGGG-TT--EEEE----TTT--GGG-B--BTHHHHHH-TT--EEEEE--BT-B----B-SS--EEEEE-SB--HHHHHHHHTSB-TT--EEEEEEE-GGGT----TGGGHHHHTT-S-TT--EEEEEEETTHHHHHHHHHH-GGGGG-SEEE-SSSSS----------------

Solvent-accessible surface area (backbone atoms only — not comparable to full-atom values): 14026 Å² total; per-residue (Å²): 130,52,59,84,47,69,67,66,58,48,97,91,15,51,47,42,75,56,61,97,67,82,78,73,77,89,71,100,64,79,51,15,43,30,44,60,28,81,38,89,66,86,56,83,57,96,46,57,33,64,69,31,49,56,53,48,52,54,48,44,75,76,42,18,71,78,38,38,25,42,33,30,30,36,39,21,34,33,64,53,19,40,46,57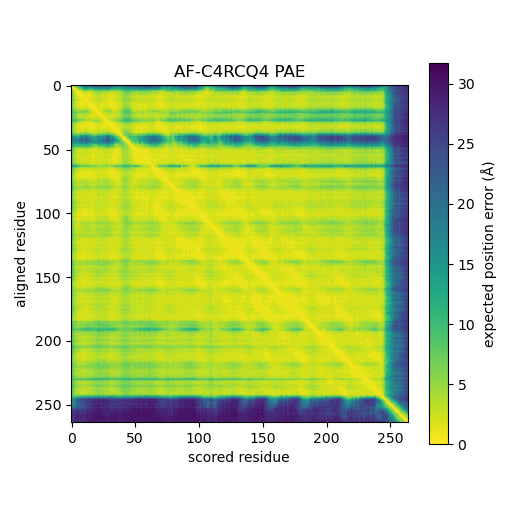,56,69,60,56,40,70,42,27,88,49,31,75,47,34,27,30,42,32,44,42,56,47,26,52,91,74,40,49,48,56,47,21,28,43,35,61,58,40,55,52,54,71,46,33,76,59,30,29,32,43,33,39,45,26,28,30,68,55,40,40,59,60,48,75,39,74,44,30,27,32,42,38,40,42,29,40,16,31,39,43,66,39,53,41,20,58,65,68,28,51,35,65,43,21,27,35,42,32,40,23,36,16,34,59,94,54,50,14,70,56,52,71,74,65,40,41,58,50,38,65,42,78,39,48,87,50,37,28,33,45,28,57,14,31,40,83,57,44,66,63,46,52,58,55,48,76,74,23,59,35,56,80,60,42,82,42,80,39,67,37,74,54,82,76,79,85,82,77,83,75,78,79,76,93,75,89,77,86,79,134